Protein AF-0000000081137753 (afdb_homodimer)

InterPro domains:
  IPR029068 Glyoxalase/Bleomycin resistance protein/Dihydroxybiphenyl dioxygenase [G3DSA:3.10.180.10] (22-136)
  IPR029068 Glyoxalase/Bleomycin resistance protein/Dihydroxybiphenyl dioxygenase [SSF54593] (21-131)

Solvent-accessible surface area (backbone atoms only — not comparable to full-atom values): 16347 Å² total; per-residue (Å²): 136,85,80,78,79,76,76,74,77,74,75,75,72,72,72,58,61,50,38,75,18,31,38,37,37,33,38,27,85,50,51,69,64,47,50,50,44,42,37,72,69,72,40,35,40,84,73,48,78,52,93,58,30,47,28,31,28,34,21,30,25,35,42,29,41,30,45,61,82,53,68,87,78,51,74,61,43,53,54,43,34,44,32,38,40,39,98,38,67,66,55,40,51,51,50,43,68,75,37,56,91,47,35,80,59,71,72,39,81,36,76,91,78,38,30,39,33,37,42,34,47,50,99,88,58,30,41,32,35,39,29,18,68,74,55,91,74,79,82,76,70,40,67,56,72,130,138,85,83,78,80,81,78,76,76,74,75,76,73,73,71,59,60,48,39,75,18,32,39,38,37,32,38,27,85,50,51,68,62,48,50,49,43,41,37,71,69,71,41,35,41,83,72,49,77,51,93,59,31,47,28,32,28,35,19,32,25,36,42,30,42,30,43,60,82,54,69,88,78,50,72,61,43,53,54,42,35,46,32,38,40,37,99,38,66,65,56,41,50,52,50,43,68,75,37,55,92,47,35,80,59,71,73,40,80,36,77,91,75,39,29,39,33,37,40,34,46,49,100,86,58,30,41,32,33,38,28,17,66,74,55,88,73,77,81,76,70,42,66,56,72,129

Foldseek 3Di:
DDPPPPPVPPPCPVPLPQPCDDAEEWEDQCVPQQCCCCCVQVNWAFDDDDVQWTWTDDVNYIYIYGHDPDPVVDDTDADDEAEHEDADLVVQQVSCVSQVVFWPDDWDADPVQQKTWTWGAGPVGHIYMYIYHNDDDDDDPSDDDD/DDPPDPPPPPPCPVPLPQPCDDAEEWEDQCVPLQCCCCCVQVNWAFDDDDVQWTWTDDVNYIYIYGHDDDPVVDDTDADDEAEHEDADLVVQQVSCVSQVVFWPDDWDADPVQQKTWTWGAGPVGHIYMYIYHNDDDDDDDSDDDD

Radius of gyration: 21.17 Å; Cα contacts (8 Å, |Δi|>4): 582; chains: 2; bounding box: 48×63×77 Å

Secondary structure (DSSP, 8-state):
---------------------EEEEEEES-HHHHHIIIIIII--EEEEEETTEEEEEETTEEEEEEE-S-TTT------SEEEEEESSHHHHHHHHHHHGGGBSS--EEETTTTEEEEEEE-TT--EEEEEEESSPPPPPP-PPP-/---------------------EEEEEEES-HHHHHIIIIIII--EEEEEETTEEEEEETTEEEEEEE-S-TTT------SEEEEEESSHHHHHHHHHHHGGGBSS--EEETTTTEEEEEEE-TT--EEEEEEESSPPPPPP-PPP-

Sequence (292 aa):
MSSADLSSQSHNDNNVGQMLGGLVFIKTRDLASLEKFYIETIGMQLWLEQPNITILHHGNMILGFHQIQNVDEQEPDLQGMYTFVYPSLEQVDDMHAKLQHVADGKPRHNERYQIYQFFAKDPEGRDLEFQAFLHPLKEVSSAVPKMSSADLSSQSHNDNNVGQMLGGLVFIKTRDLASLEKFYIETIGMQLWLEQPNITILHHGNMILGFHQIQNVDEQEPDLQGMYTFVYPSLEQVDDMHAKLQHVADGKPRHNERYQIYQFFAKDPEGRDLEFQAFLHPLKEVSSAVPK

Structure (mmCIF, N/CA/C/O backbone):
data_AF-0000000081137753-model_v1
#
loop_
_entity.id
_entity.type
_entity.pdbx_description
1 polymer 'VOC domain-containing protein'
#
loop_
_atom_site.group_PDB
_atom_site.id
_atom_site.type_symbol
_atom_site.label_atom_id
_atom_site.label_alt_id
_atom_site.label_comp_id
_atom_si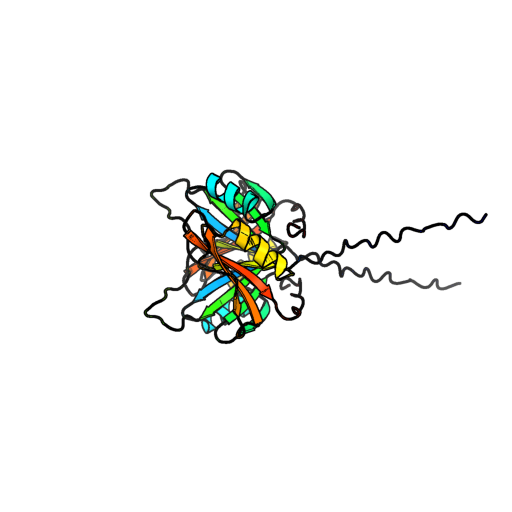te.label_asym_id
_atom_site.label_entity_id
_atom_site.label_seq_id
_atom_site.pdbx_PDB_ins_code
_atom_site.Cartn_x
_atom_site.Cartn_y
_atom_site.Cartn_z
_atom_site.occupancy
_atom_site.B_iso_or_equiv
_atom_site.auth_seq_id
_atom_site.auth_comp_id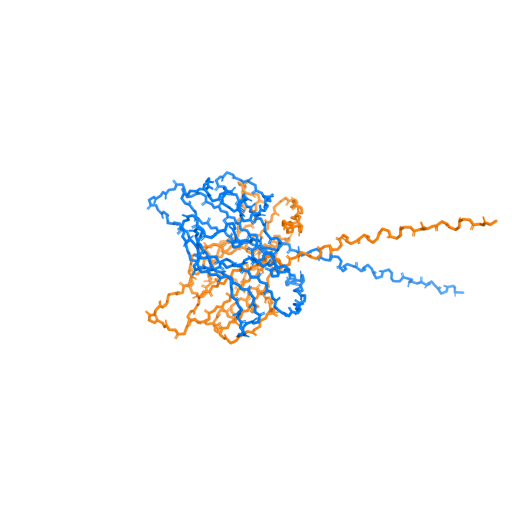
_atom_site.auth_asym_id
_atom_site.auth_atom_id
_atom_site.pdbx_PDB_model_num
ATOM 1 N N . MET A 1 1 ? 28.422 6.258 53.312 1 28.2 1 MET A N 1
ATOM 2 C CA . MET A 1 1 ? 27.844 6.887 52.125 1 28.2 1 MET A CA 1
ATOM 3 C C . MET A 1 1 ? 27.484 5.844 51.062 1 28.2 1 MET A C 1
ATOM 5 O O . MET A 1 1 ? 28.359 5.188 50.531 1 28.2 1 MET A O 1
ATOM 9 N N . SER A 1 2 ? 26.344 5.133 51.188 1 30.48 2 SER A N 1
ATOM 10 C CA . SER A 1 2 ? 25.75 3.99 50.5 1 30.48 2 SER A CA 1
ATOM 11 C C . SER A 1 2 ? 25.484 4.305 49.031 1 30.48 2 SER A C 1
ATOM 13 O O . SER A 1 2 ? 24.922 5.348 48.719 1 30.48 2 SER A O 1
ATOM 15 N N . SER A 1 3 ? 26.375 3.811 48.094 1 31.61 3 SER A N 1
ATOM 16 C CA . SER A 1 3 ? 26.359 3.861 46.625 1 31.61 3 SER A CA 1
ATOM 17 C C . SER A 1 3 ? 25.031 3.363 46.094 1 31.61 3 SER A C 1
ATOM 19 O O . SER A 1 3 ? 24.641 2.215 46.312 1 31.61 3 SER A O 1
ATOM 21 N N . ALA A 1 4 ? 24.031 4.246 46 1 30.64 4 ALA A N 1
ATOM 22 C CA . ALA A 1 4 ? 22.734 4.059 45.375 1 30.64 4 ALA A CA 1
ATOM 23 C C . ALA A 1 4 ? 22.891 3.434 43.969 1 30.64 4 ALA A C 1
ATOM 25 O O . ALA A 1 4 ? 23.609 3.971 43.125 1 30.64 4 ALA A O 1
ATOM 26 N N . ASP A 1 5 ? 22.938 2.088 43.875 1 28.2 5 ASP A N 1
ATOM 27 C CA . ASP A 1 5 ? 22.891 1.238 42.688 1 28.2 5 ASP A CA 1
ATOM 28 C C . ASP A 1 5 ? 21.734 1.622 41.75 1 28.2 5 ASP A C 1
ATOM 30 O O . ASP A 1 5 ? 20.578 1.44 42.125 1 28.2 5 ASP A O 1
ATOM 34 N N . LEU A 1 6 ? 21.781 2.818 41.094 1 27.53 6 LEU A N 1
ATOM 35 C CA . LEU A 1 6 ? 20.875 3.242 40.031 1 27.53 6 LEU A CA 1
ATOM 36 C C . LEU A 1 6 ? 20.719 2.148 38.969 1 27.53 6 LEU A C 1
ATOM 38 O O . LEU A 1 6 ? 21.625 1.922 38.188 1 27.53 6 LEU A O 1
ATOM 42 N N . SER A 1 7 ? 20.281 0.94 39.375 1 29.22 7 SER A N 1
ATOM 43 C CA . SER A 1 7 ? 19.844 -0.053 38.406 1 29.22 7 SER A CA 1
ATOM 44 C C . SER A 1 7 ? 18.969 0.583 37.312 1 29.22 7 SER A C 1
ATOM 46 O O . SER A 1 7 ? 17.922 1.146 37.594 1 29.22 7 SER A O 1
ATOM 48 N N . SER A 1 8 ? 19.594 1.247 36.312 1 28.98 8 SER A N 1
ATOM 49 C CA . SER A 1 8 ? 19.062 1.776 35.062 1 28.98 8 SER A CA 1
ATOM 50 C C . SER A 1 8 ? 18.188 0.756 34.375 1 28.98 8 SER A C 1
ATOM 52 O O . SER A 1 8 ? 18.641 -0.313 33.969 1 28.98 8 SER A O 1
ATOM 54 N N . GLN A 1 9 ? 16.969 0.438 34.844 1 26.78 9 GLN A N 1
ATOM 55 C CA . GLN A 1 9 ? 15.906 -0.265 34.125 1 26.78 9 GLN A CA 1
ATOM 56 C C . GLN A 1 9 ? 15.836 0.174 32.656 1 26.78 9 GLN A C 1
ATOM 58 O O . GLN A 1 9 ? 15.5 1.323 32.375 1 26.78 9 GLN A O 1
ATOM 63 N N . SER A 1 10 ? 16.844 -0.156 31.844 1 29.48 10 SER A N 1
ATOM 64 C CA . SER A 1 10 ? 16.75 -0.092 30.391 1 29.48 10 SER A CA 1
ATOM 65 C C . SER A 1 10 ? 15.422 -0.674 29.906 1 29.48 10 SER A C 1
ATOM 67 O O . SER A 1 10 ? 15.164 -1.866 30.078 1 29.48 10 SER A O 1
ATOM 69 N N . HIS A 1 11 ? 14.258 -0.013 30.172 1 29.19 11 HIS A N 1
ATOM 70 C CA . HIS A 1 11 ? 13.016 -0.271 29.469 1 29.19 11 HIS A CA 1
ATOM 71 C C . HIS A 1 11 ? 13.281 -0.669 28.016 1 29.19 11 HIS A C 1
ATOM 73 O O . HIS A 1 11 ? 13.719 0.156 27.203 1 29.19 11 HIS A O 1
ATOM 79 N N . ASN A 1 12 ? 13.734 -1.833 27.766 1 29.12 12 ASN A N 1
ATOM 80 C CA . ASN A 1 12 ? 13.711 -2.531 26.484 1 29.12 12 ASN A CA 1
ATOM 81 C C . ASN A 1 12 ? 12.422 -2.242 25.719 1 29.12 12 ASN A C 1
ATOM 83 O O . ASN A 1 12 ? 11.383 -2.852 25.984 1 29.12 12 ASN A O 1
ATOM 87 N N . ASP A 1 13 ? 11.992 -1.002 25.531 1 31.11 13 ASP A N 1
ATOM 88 C CA . ASP A 1 13 ? 11.062 -0.487 24.531 1 31.11 13 ASP A CA 1
ATOM 89 C C . ASP A 1 13 ? 11.211 -1.229 23.203 1 31.11 13 ASP A C 1
ATOM 91 O O . ASP A 1 13 ? 11.445 -0.611 22.172 1 31.11 13 ASP A O 1
ATOM 95 N N . ASN A 1 14 ? 11.906 -2.268 23.125 1 31.77 14 ASN A N 1
ATOM 96 C CA . ASN A 1 14 ? 12.109 -3.084 21.922 1 31.77 14 ASN A CA 1
ATOM 97 C C . ASN A 1 14 ? 10.789 -3.555 21.328 1 31.77 14 ASN A C 1
ATOM 99 O O . ASN A 1 14 ? 10.773 -4.27 20.328 1 31.77 14 ASN A O 1
ATOM 103 N N . ASN A 1 15 ? 9.75 -3.754 22.141 1 34.94 15 ASN A N 1
ATOM 104 C CA . ASN A 1 15 ? 8.492 -4.207 21.562 1 34.94 15 ASN A CA 1
ATOM 105 C C . ASN A 1 15 ? 7.941 -3.191 20.562 1 34.94 15 ASN A C 1
ATOM 107 O O . ASN A 1 15 ? 7.035 -2.424 20.891 1 34.94 15 ASN A O 1
ATOM 111 N N . VAL A 1 16 ? 8.672 -2.354 20.047 1 37.06 16 VAL A N 1
ATOM 112 C CA . VAL A 1 16 ? 8.062 -1.365 19.156 1 37.06 16 VAL A CA 1
ATOM 113 C C . VAL A 1 16 ? 7.168 -2.064 18.141 1 37.06 16 VAL A C 1
ATOM 115 O O . VAL A 1 16 ? 7.656 -2.678 17.188 1 37.06 16 VAL A O 1
ATOM 118 N N . GLY A 1 17 ? 6.09 -2.781 18.516 1 48.12 17 GLY A N 1
ATOM 119 C CA . GLY A 1 17 ? 5.016 -3.1 17.594 1 48.12 17 GLY A CA 1
ATOM 120 C C . GLY A 1 17 ? 4.98 -2.182 16.391 1 48.12 17 GLY A C 1
ATOM 121 O O . GLY A 1 17 ? 5.438 -1.038 16.453 1 48.12 17 GLY A O 1
ATOM 122 N N . GLN A 1 18 ? 5.16 -2.715 15.141 1 61.94 18 GLN A N 1
ATOM 123 C CA . GLN A 1 18 ? 5.223 -1.851 13.969 1 61.94 18 GLN A CA 1
ATOM 124 C C . GLN A 1 18 ? 4.207 -0.715 14.07 1 61.94 18 GLN A C 1
ATOM 126 O O . GLN A 1 18 ? 3.02 -0.955 14.297 1 61.94 18 GLN A O 1
ATOM 131 N N . MET A 1 19 ? 4.711 0.44 14.312 1 80.81 19 MET A N 1
ATOM 132 C CA . MET A 1 19 ? 3.91 1.66 14.352 1 80.81 19 MET A CA 1
ATOM 133 C C . MET A 1 19 ? 3.092 1.813 13.078 1 80.81 19 MET A C 1
ATOM 135 O O . MET A 1 19 ? 3.576 1.519 11.984 1 80.81 19 MET A O 1
ATOM 139 N N . LEU A 1 20 ? 1.871 2.012 13.328 1 91.06 20 LEU A N 1
ATOM 140 C CA . LEU A 1 20 ? 1.058 2.357 12.172 1 91.06 20 LEU A CA 1
ATOM 141 C C . LEU A 1 20 ? 1.617 3.586 11.461 1 91.06 20 LEU A C 1
ATOM 143 O O . LEU A 1 20 ? 1.519 4.703 11.977 1 91.06 20 LEU A O 1
ATOM 147 N N . GLY A 1 21 ? 2.207 3.201 10.281 1 95.12 21 GLY A N 1
ATOM 148 C CA . GLY A 1 21 ? 2.846 4.27 9.531 1 95.12 21 GLY A CA 1
ATOM 149 C C . GLY A 1 21 ? 2.051 4.691 8.312 1 95.12 21 GLY A C 1
ATOM 150 O O . GLY A 1 21 ? 2.262 5.781 7.773 1 95.12 21 GLY A O 1
ATOM 151 N N . GLY A 1 22 ? 1.188 3.703 7.914 1 96.62 22 GLY A N 1
ATOM 152 C CA . GLY A 1 22 ? 0.418 4.133 6.758 1 96.62 22 GLY A CA 1
ATOM 153 C C . GLY A 1 22 ? -0.408 3.02 6.145 1 96.62 22 GLY A C 1
ATOM 154 O O . GLY A 1 22 ? -0.413 1.894 6.645 1 96.62 22 GLY A O 1
ATOM 155 N N . LEU A 1 23 ? -1.193 3.385 5.133 1 97.62 23 LEU A N 1
ATOM 156 C CA . LEU A 1 23 ? -2.027 2.486 4.344 1 97.62 23 LEU A CA 1
ATOM 157 C C . LEU A 1 23 ? -2.309 3.076 2.965 1 97.62 23 LEU A C 1
ATOM 159 O O . LEU A 1 23 ? -1.981 4.234 2.703 1 97.62 23 LEU A O 1
ATOM 163 N N . VAL A 1 24 ? -2.82 2.295 2.047 1 98.81 24 VAL A N 1
ATOM 164 C CA . VAL A 1 24 ? -3.186 2.73 0.702 1 98.81 24 VAL A CA 1
ATOM 165 C C . VAL A 1 24 ? -4.699 2.631 0.52 1 98.81 24 VAL A C 1
ATOM 167 O O . VAL A 1 24 ? -5.289 1.575 0.76 1 98.81 24 VAL A O 1
ATOM 170 N N . PHE A 1 25 ? -5.344 3.74 0.145 1 98.56 25 PHE A N 1
ATOM 171 C CA . PHE A 1 25 ? -6.762 3.711 -0.194 1 98.56 25 PHE A CA 1
ATOM 172 C C . PHE A 1 25 ? -6.957 3.518 -1.693 1 98.56 25 PHE A C 1
ATOM 174 O O . PHE A 1 25 ? -6.242 4.117 -2.5 1 98.56 25 PHE A O 1
ATOM 181 N N . ILE A 1 26 ? -7.902 2.709 -1.995 1 98.69 26 ILE A N 1
ATOM 182 C CA . ILE A 1 26 ? -8.18 2.264 -3.355 1 98.69 26 ILE A CA 1
ATOM 183 C C . ILE A 1 26 ? -9.664 2.461 -3.668 1 98.69 26 ILE A C 1
ATOM 185 O O . ILE A 1 26 ? -10.523 1.892 -2.994 1 98.69 26 ILE A O 1
ATOM 189 N N . LYS A 1 27 ? -9.93 3.262 -4.699 1 98.38 27 LYS A N 1
ATOM 190 C CA . LYS A 1 27 ? -11.312 3.445 -5.125 1 98.38 27 LYS A CA 1
ATOM 191 C C . LYS A 1 27 ? -11.82 2.221 -5.883 1 98.38 27 LYS A C 1
ATOM 193 O O . LYS A 1 27 ? -11.086 1.626 -6.676 1 98.38 27 LYS A O 1
ATOM 198 N N . THR A 1 28 ? -13.031 1.91 -5.648 1 98.38 28 THR A N 1
ATOM 199 C CA . THR A 1 28 ? -13.648 0.767 -6.316 1 98.38 28 THR A CA 1
ATOM 200 C C . THR A 1 28 ? -15.102 1.064 -6.672 1 98.38 28 THR A C 1
ATOM 202 O O . THR A 1 28 ? -15.75 1.878 -6.012 1 98.38 28 THR A O 1
ATOM 205 N N . ARG A 1 29 ? -15.625 0.355 -7.684 1 97.12 29 ARG A N 1
ATOM 206 C CA . ARG A 1 29 ? -17.031 0.462 -8.07 1 97.12 29 ARG A CA 1
ATOM 207 C C . ARG A 1 29 ? -17.859 -0.657 -7.449 1 97.12 29 ARG A C 1
ATOM 209 O O . ARG A 1 29 ? -19.078 -0.617 -7.48 1 97.12 29 ARG A O 1
ATOM 216 N N . ASP A 1 30 ? -17.203 -1.606 -6.941 1 97.19 30 ASP A N 1
ATOM 217 C CA . ASP A 1 30 ? -17.891 -2.785 -6.434 1 97.19 30 ASP A CA 1
ATOM 218 C C . ASP A 1 30 ? -17.25 -3.289 -5.145 1 97.19 30 ASP A C 1
ATOM 220 O O . ASP A 1 30 ? -16.609 -4.348 -5.137 1 97.19 30 ASP A O 1
ATOM 224 N N . LEU A 1 31 ? -17.578 -2.59 -4.086 1 98.19 31 LEU A N 1
ATOM 225 C CA . LEU A 1 31 ? -16.969 -2.873 -2.795 1 98.19 31 LEU A CA 1
ATOM 226 C C . LEU A 1 31 ? -17.328 -4.273 -2.314 1 98.19 31 LEU A C 1
ATOM 228 O O . LEU A 1 31 ? -16.484 -4.992 -1.779 1 98.19 31 LEU A O 1
ATOM 232 N N . ALA A 1 32 ? -18.516 -4.664 -2.545 1 97.81 32 ALA A N 1
ATOM 233 C CA . ALA A 1 32 ? -18.984 -5.965 -2.07 1 97.81 32 ALA A CA 1
ATOM 234 C C . ALA A 1 32 ? -18.188 -7.102 -2.699 1 97.81 32 ALA A C 1
ATOM 236 O O . ALA A 1 32 ? -17.766 -8.031 -2.006 1 97.81 32 ALA A O 1
ATOM 237 N N . SER A 1 33 ? -17.953 -7.035 -3.969 1 98.19 33 SER A N 1
ATOM 238 C CA . SER A 1 33 ? -17.172 -8.062 -4.66 1 98.19 33 SER A CA 1
ATOM 239 C C . SER A 1 33 ? -15.734 -8.094 -4.164 1 98.19 33 SER A C 1
ATOM 241 O O . SER A 1 33 ? -15.133 -9.164 -4.035 1 98.19 33 SER A O 1
ATOM 243 N N . LEU A 1 34 ? -15.188 -6.945 -3.865 1 98.44 34 LEU A N 1
ATOM 244 C CA . LEU A 1 34 ? -13.805 -6.898 -3.402 1 98.44 34 LEU A CA 1
ATOM 245 C C . LEU A 1 34 ? -13.688 -7.414 -1.973 1 98.44 34 LEU A C 1
ATOM 247 O O . LEU A 1 34 ? -12.719 -8.094 -1.628 1 98.44 34 LEU A O 1
ATOM 251 N N . GLU A 1 35 ? -14.648 -7.09 -1.187 1 98.06 35 GLU A N 1
ATOM 252 C CA . GLU A 1 35 ? -14.648 -7.637 0.166 1 98.06 35 GLU A CA 1
ATOM 253 C C . GLU A 1 35 ? -14.648 -9.164 0.144 1 98.06 35 GLU A C 1
ATOM 255 O O . GLU A 1 35 ? -13.852 -9.797 0.835 1 98.06 35 GLU A O 1
ATOM 260 N N . LYS A 1 36 ? -15.508 -9.688 -0.65 1 98.25 36 LYS A N 1
ATOM 261 C CA . LYS A 1 36 ? -15.586 -11.141 -0.77 1 98.25 36 LYS A CA 1
ATOM 262 C C . LYS A 1 36 ? -14.258 -11.727 -1.247 1 98.25 36 LYS A C 1
ATOM 264 O O . LYS A 1 36 ? -13.75 -12.688 -0.669 1 98.25 36 LYS A O 1
ATOM 269 N N . PHE A 1 37 ? -13.688 -11.141 -2.217 1 98.75 37 PHE A N 1
ATOM 270 C CA . PHE A 1 37 ? -12.461 -11.641 -2.82 1 98.75 37 PHE A CA 1
ATOM 271 C C . PHE A 1 37 ? -11.297 -11.531 -1.845 1 98.75 37 PHE A C 1
ATOM 273 O O . PHE A 1 37 ? -10.594 -12.516 -1.593 1 98.75 37 PHE A O 1
ATOM 280 N N . TYR A 1 38 ? -11.07 -10.367 -1.276 1 98.81 38 TYR A N 1
ATOM 281 C CA . TYR A 1 38 ? -9.875 -10.117 -0.475 1 98.81 38 TYR A CA 1
ATOM 282 C C . TYR A 1 38 ? -10 -10.766 0.897 1 98.81 38 TYR A C 1
ATOM 284 O O . TYR A 1 38 ? -9 -11.211 1.471 1 98.81 38 TYR A O 1
ATOM 292 N N . ILE A 1 39 ? -11.203 -10.875 1.44 1 98.31 39 ILE A N 1
ATOM 293 C CA . ILE A 1 39 ? -11.367 -11.5 2.752 1 98.31 39 ILE A CA 1
ATOM 294 C C . ILE A 1 39 ? -11.469 -13.016 2.6 1 98.31 39 ILE A C 1
ATOM 296 O O . ILE A 1 39 ? -10.695 -13.758 3.209 1 98.31 39 ILE A O 1
ATOM 300 N N . GLU A 1 40 ? -12.281 -13.492 1.733 1 97.94 40 GLU A N 1
ATOM 301 C CA . GLU A 1 40 ? -12.586 -14.914 1.674 1 97.94 40 GLU A CA 1
ATOM 302 C C . GLU A 1 40 ? -11.547 -15.664 0.842 1 97.94 40 GLU A C 1
ATOM 304 O O . GLU A 1 40 ? -11.18 -16.797 1.167 1 97.94 40 GLU A O 1
ATOM 309 N N . THR A 1 41 ? -11.133 -15.078 -0.236 1 97.81 41 THR A N 1
ATOM 310 C CA . THR A 1 41 ? -10.227 -15.789 -1.127 1 97.81 41 THR A CA 1
ATOM 311 C C . THR A 1 41 ? -8.773 -15.531 -0.729 1 97.81 41 THR A C 1
ATOM 313 O O . THR A 1 41 ? -8.016 -16.484 -0.497 1 97.81 41 THR A O 1
ATOM 316 N N . ILE A 1 42 ? -8.422 -14.289 -0.587 1 98.06 42 ILE A N 1
ATOM 317 C CA . ILE A 1 42 ? -7.027 -13.969 -0.295 1 98.06 42 ILE A CA 1
ATOM 318 C C . ILE A 1 42 ? -6.75 -14.188 1.19 1 98.06 42 ILE A C 1
ATOM 320 O O . ILE A 1 42 ? -5.641 -14.57 1.57 1 98.06 42 ILE A O 1
ATOM 324 N N . GLY A 1 43 ? -7.719 -13.914 2.012 1 97.62 43 GLY A N 1
ATOM 325 C CA . GLY A 1 43 ? -7.562 -14.141 3.441 1 97.62 43 GLY A CA 1
ATOM 326 C C . GLY A 1 43 ? -7.137 -12.898 4.199 1 97.62 43 GLY A C 1
ATOM 327 O O . GLY A 1 43 ? -6.559 -12.992 5.281 1 97.62 43 GLY A O 1
ATOM 328 N N . MET A 1 44 ? -7.371 -11.727 3.631 1 97.38 44 MET A N 1
ATOM 329 C CA . MET A 1 44 ? -7.121 -10.523 4.414 1 97.38 44 MET A CA 1
ATOM 330 C C . MET A 1 44 ? -8.086 -10.422 5.586 1 97.38 44 MET A C 1
ATOM 332 O O . MET A 1 44 ? -9.18 -10.992 5.547 1 97.38 44 MET A O 1
ATOM 336 N N . GLN A 1 45 ? -7.621 -9.664 6.598 1 96.25 45 GLN A N 1
ATOM 337 C CA . GLN A 1 45 ? -8.438 -9.492 7.797 1 96.25 45 GLN A CA 1
ATOM 338 C C . GLN A 1 45 ? -9.016 -8.086 7.875 1 96.25 45 GLN A C 1
ATOM 340 O O . GLN A 1 45 ? -8.336 -7.109 7.543 1 96.25 45 GLN A O 1
ATOM 345 N N . LEU A 1 46 ? -10.242 -8.016 8.383 1 95.56 46 LEU A N 1
ATOM 346 C CA . LEU A 1 46 ? -10.891 -6.727 8.594 1 95.56 46 LEU A CA 1
ATOM 347 C C . LEU A 1 46 ? -10.266 -5.992 9.773 1 95.56 46 LEU A C 1
ATOM 349 O O . LEU A 1 46 ? -10.133 -6.555 10.859 1 95.56 46 LEU A O 1
ATOM 353 N N . TRP A 1 47 ? -9.867 -4.824 9.531 1 92.38 47 TRP A N 1
ATOM 354 C CA . TRP A 1 47 ? -9.336 -3.986 10.602 1 92.38 47 TRP A CA 1
ATOM 355 C C . TRP A 1 47 ? -10.367 -2.947 11.039 1 92.38 47 TRP A C 1
ATOM 357 O O . TRP A 1 47 ? -10.672 -2.826 12.227 1 92.38 47 TRP A O 1
ATOM 367 N N . LEU A 1 48 ? -10.859 -2.203 10.031 1 91.12 48 LEU A N 1
ATOM 368 C CA . LEU A 1 48 ? -11.82 -1.137 10.281 1 91.12 48 LEU A CA 1
ATOM 369 C C . LEU A 1 48 ? -12.852 -1.053 9.156 1 91.12 48 LEU A C 1
ATOM 371 O O . LEU A 1 48 ? -12.523 -1.302 7.996 1 91.12 48 LEU A O 1
ATOM 375 N N . GLU A 1 49 ? -14.07 -0.738 9.594 1 92.56 49 GLU A N 1
ATOM 376 C CA . GLU A 1 49 ? -15.133 -0.466 8.633 1 92.56 49 GLU A CA 1
ATOM 377 C C . GLU A 1 49 ? -15.766 0.902 8.875 1 92.56 49 GLU A C 1
ATOM 379 O O . GLU A 1 49 ? -16.062 1.258 10.023 1 92.56 49 GLU A O 1
ATOM 384 N N . GLN A 1 50 ? -15.812 1.688 7.848 1 89.81 50 GLN A N 1
ATOM 385 C CA . GLN A 1 50 ? -16.5 2.971 7.82 1 89.81 50 GLN A CA 1
ATOM 386 C C . GLN A 1 50 ? -17.516 3.027 6.672 1 89.81 50 GLN A C 1
ATOM 388 O O . GLN A 1 50 ? -17.531 2.145 5.812 1 89.81 50 GLN A O 1
ATOM 393 N N . PRO A 1 51 ? -18.422 4.008 6.738 1 91.44 51 PRO A N 1
ATOM 394 C CA . PRO A 1 51 ? -19.359 4.082 5.617 1 91.44 51 PRO A CA 1
ATOM 395 C C . PRO A 1 51 ? -18.656 4.086 4.262 1 91.44 51 PRO A C 1
ATOM 397 O O . PRO A 1 51 ? -17.828 4.961 3.988 1 91.44 51 PRO A O 1
ATOM 400 N N . ASN A 1 52 ? -18.859 3.152 3.43 1 94.81 52 ASN A N 1
ATOM 401 C CA . ASN A 1 52 ? -18.375 3.004 2.062 1 94.81 52 ASN A CA 1
ATOM 402 C C . ASN A 1 52 ? -16.875 2.709 2.025 1 94.81 52 ASN A C 1
ATOM 404 O O . ASN A 1 52 ? -16.234 2.867 0.988 1 94.81 52 ASN A O 1
ATOM 408 N N . ILE A 1 53 ? -16.344 2.391 3.17 1 96.81 53 ILE A N 1
ATOM 409 C CA . ILE A 1 53 ? -14.922 2.094 3.23 1 96.81 53 ILE A CA 1
ATOM 410 C C . ILE A 1 53 ? -14.695 0.814 4.031 1 96.81 53 ILE A C 1
ATOM 412 O O . ILE A 1 53 ? -15.227 0.664 5.137 1 96.81 53 ILE A O 1
ATOM 416 N N . THR A 1 54 ? -14 -0.141 3.498 1 97.94 54 THR A N 1
ATOM 417 C CA . THR A 1 54 ? -13.516 -1.335 4.184 1 97.94 54 THR A CA 1
ATOM 418 C C . THR A 1 54 ? -11.992 -1.349 4.23 1 97.94 54 THR A C 1
ATOM 420 O O . THR A 1 54 ? -11.336 -1.279 3.191 1 97.94 54 THR A O 1
ATOM 423 N N . ILE A 1 55 ? -11.445 -1.366 5.422 1 97.19 55 ILE A N 1
ATOM 424 C CA . ILE A 1 55 ? -10 -1.378 5.598 1 97.19 55 ILE A CA 1
ATOM 425 C C . ILE A 1 55 ? -9.547 -2.762 6.059 1 97.19 55 ILE A C 1
ATOM 427 O O . ILE A 1 55 ? -9.977 -3.246 7.109 1 97.19 55 ILE A O 1
ATOM 431 N N . LEU A 1 56 ? -8.664 -3.342 5.281 1 97.75 56 LEU A N 1
ATOM 432 C CA . LEU A 1 56 ? -8.188 -4.707 5.48 1 97.75 56 LEU A CA 1
ATOM 433 C C . LEU A 1 56 ? -6.676 -4.727 5.695 1 97.75 56 LEU A C 1
ATOM 435 O O . LEU A 1 56 ? -5.977 -3.793 5.301 1 97.75 56 LEU A O 1
ATOM 439 N N . HIS A 1 57 ? -6.227 -5.812 6.34 1 95.31 57 HIS A N 1
ATOM 440 C CA . HIS A 1 57 ? -4.777 -5.949 6.438 1 95.31 57 HIS A CA 1
ATOM 441 C C . HIS A 1 57 ? -4.344 -7.387 6.176 1 95.31 57 HIS A C 1
ATOM 443 O O . HIS A 1 57 ? -5.109 -8.328 6.402 1 95.31 57 HIS A O 1
ATOM 449 N N . HIS A 1 58 ? -3.236 -7.555 5.641 1 96.06 58 HIS A N 1
ATOM 450 C CA . HIS A 1 58 ? -2.43 -8.766 5.5 1 96.06 58 HIS A CA 1
ATOM 451 C C . HIS A 1 58 ? -1.031 -8.562 6.07 1 96.06 58 HIS A C 1
ATOM 453 O O . HIS A 1 58 ? -0.15 -8.031 5.395 1 96.06 58 HIS A O 1
ATOM 459 N N . GLY A 1 59 ? -0.802 -8.984 7.344 1 92.56 59 GLY A N 1
ATOM 460 C CA . GLY A 1 59 ? 0.419 -8.586 8.023 1 92.56 59 GLY A CA 1
ATOM 461 C C . GLY A 1 59 ? 0.585 -7.082 8.133 1 92.56 59 GLY A C 1
ATOM 462 O O . GLY A 1 59 ? -0.317 -6.383 8.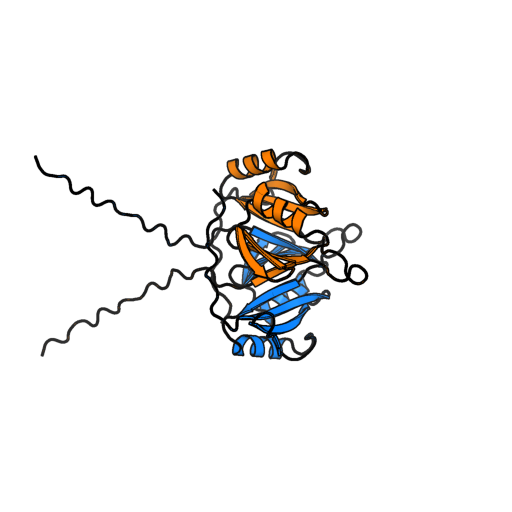594 1 92.56 59 GLY A O 1
ATOM 463 N N . ASN A 1 60 ? 1.677 -6.652 7.648 1 92.19 60 ASN A N 1
ATOM 464 C CA . ASN A 1 60 ? 2.014 -5.234 7.719 1 92.19 60 ASN A CA 1
ATOM 465 C C . ASN A 1 60 ? 1.198 -4.414 6.727 1 92.19 60 ASN A C 1
ATOM 467 O O . ASN A 1 60 ? 1.074 -3.195 6.875 1 92.19 60 ASN A O 1
ATOM 471 N N . MET A 1 61 ? 0.725 -5.004 5.688 1 96.06 61 MET A N 1
ATOM 472 C CA . MET A 1 61 ? 0.102 -4.254 4.602 1 96.06 61 MET A CA 1
ATOM 473 C C . MET A 1 61 ? -1.358 -3.947 4.918 1 96.06 61 MET A C 1
ATOM 475 O O . MET A 1 61 ? -2.139 -4.855 5.207 1 96.06 61 MET A O 1
ATOM 479 N N . ILE A 1 62 ? -1.695 -2.686 4.82 1 96.81 62 ILE A N 1
ATOM 480 C CA . ILE A 1 62 ? -3.059 -2.229 5.07 1 96.81 62 ILE A CA 1
ATOM 481 C C . ILE A 1 62 ? -3.613 -1.55 3.822 1 96.81 62 ILE A C 1
ATOM 483 O O . ILE A 1 62 ? -2.986 -0.641 3.271 1 96.81 62 ILE A O 1
ATOM 487 N N . LEU A 1 63 ? -4.77 -2.033 3.369 1 98.56 63 LEU A N 1
ATOM 488 C CA . LEU A 1 63 ? -5.48 -1.51 2.207 1 98.56 63 LEU A CA 1
ATOM 489 C C . LEU A 1 63 ? -6.895 -1.081 2.58 1 98.56 63 LEU A C 1
ATOM 491 O O . LEU A 1 63 ? -7.621 -1.828 3.24 1 98.56 63 LEU A O 1
ATOM 495 N N . GLY A 1 64 ? -7.223 0.12 2.217 1 98.5 64 GLY A N 1
ATOM 496 C CA . GLY A 1 64 ? -8.586 0.604 2.348 1 98.5 64 GLY A CA 1
ATOM 497 C C . GLY A 1 64 ? -9.312 0.709 1.019 1 98.5 64 GLY A C 1
ATOM 498 O O . GLY A 1 64 ? -8.891 1.453 0.132 1 98.5 64 GLY A O 1
ATOM 499 N N . PHE A 1 65 ? -10.383 -0.006 0.91 1 98.62 65 PHE A N 1
ATOM 500 C CA . PHE A 1 65 ? -11.203 0.053 -0.296 1 98.62 65 PHE A CA 1
ATOM 501 C C . PHE A 1 65 ? -12.375 1.007 -0.109 1 98.62 65 PHE A C 1
ATOM 503 O O . PHE A 1 65 ? -13.148 0.868 0.84 1 98.62 65 PHE A O 1
ATOM 510 N N . HIS A 1 66 ? -12.453 1.941 -1.013 1 97.44 66 HIS A N 1
ATOM 511 C CA . HIS A 1 66 ? -13.469 2.986 -0.955 1 97.44 66 HIS A CA 1
ATOM 512 C C . HIS A 1 66 ? -14.461 2.85 -2.102 1 97.44 66 HIS A C 1
ATOM 514 O O . HIS A 1 66 ? -14.086 2.949 -3.271 1 97.44 66 HIS A O 1
ATOM 520 N N . GLN A 1 67 ? -15.742 2.711 -1.732 1 97.62 67 GLN A N 1
ATOM 521 C CA . GLN A 1 67 ? -16.797 2.672 -2.736 1 97.62 67 GLN A CA 1
ATOM 522 C C . GLN A 1 67 ? -17 4.039 -3.383 1 97.62 67 GLN A C 1
ATOM 524 O O . GLN A 1 67 ? -17.25 5.027 -2.693 1 97.62 67 GLN A O 1
ATOM 529 N N . ILE A 1 68 ? -16.844 4.004 -4.691 1 95.88 68 ILE A N 1
ATOM 530 C CA . ILE A 1 68 ? -17.109 5.23 -5.438 1 95.88 68 ILE A CA 1
ATOM 531 C C . ILE A 1 68 ? -18.594 5.602 -5.316 1 95.88 68 ILE A C 1
ATOM 533 O O . ILE A 1 68 ? -19.469 4.77 -5.543 1 95.88 68 ILE A O 1
ATOM 537 N N . GLN A 1 69 ? -18.922 6.785 -4.945 1 89.81 69 GLN A N 1
ATOM 538 C CA . GLN A 1 69 ? -20.312 7.227 -4.793 1 89.81 69 GLN A CA 1
ATOM 539 C C . GLN A 1 69 ? -20.797 7.965 -6.039 1 89.81 69 GLN A C 1
ATOM 541 O O . GLN A 1 69 ? -21.953 7.84 -6.43 1 89.81 69 GLN A O 1
ATOM 546 N N . ASN A 1 70 ? -19.953 8.766 -6.617 1 85 70 ASN A N 1
ATOM 547 C CA . ASN A 1 70 ? -20.297 9.453 -7.855 1 85 70 ASN A CA 1
ATOM 548 C C . ASN A 1 70 ? -19.562 8.867 -9.055 1 85 70 ASN A C 1
ATOM 550 O O . ASN A 1 70 ? -18.484 9.336 -9.414 1 85 70 ASN A O 1
ATOM 554 N N . VAL A 1 71 ? -20.188 8.016 -9.766 1 75 71 VAL A N 1
ATOM 555 C CA . VAL A 1 71 ? -19.547 7.211 -10.805 1 75 71 VAL A CA 1
ATOM 556 C C . VAL A 1 71 ? -19.234 8.086 -12.008 1 75 71 VAL A C 1
ATOM 558 O O . VAL A 1 71 ? -18.344 7.766 -12.797 1 75 71 VAL A O 1
ATOM 561 N N . ASP A 1 72 ? -19.859 9.102 -11.984 1 75.44 72 ASP A N 1
ATOM 562 C CA . ASP A 1 72 ? -19.625 9.984 -13.133 1 75.44 72 ASP A CA 1
ATOM 563 C C . ASP A 1 72 ? -18.344 10.797 -12.945 1 75.44 72 ASP A C 1
ATOM 565 O O . ASP A 1 72 ? -17.766 11.281 -13.922 1 75.44 72 ASP A O 1
ATOM 569 N N . GLU A 1 73 ? -17.922 10.75 -11.781 1 74.5 73 GLU A N 1
ATOM 570 C CA . GLU A 1 73 ? -16.828 11.695 -11.516 1 74.5 73 GLU A CA 1
ATOM 571 C C . GLU A 1 73 ? -15.555 10.961 -11.109 1 74.5 73 GLU A C 1
ATOM 573 O O . GLU A 1 73 ? -14.469 11.539 -11.148 1 74.5 73 GLU A O 1
ATOM 578 N N . GLN A 1 74 ? -15.797 9.703 -10.867 1 87.56 74 GLN A N 1
ATOM 579 C CA . GLN A 1 74 ? -14.617 9 -10.367 1 87.56 74 GLN A CA 1
ATOM 580 C C . GLN A 1 74 ? -14.469 7.641 -11.039 1 87.56 74 GLN A C 1
ATOM 582 O O . GLN A 1 74 ? -15.461 6.98 -11.344 1 87.56 74 GLN A O 1
ATOM 587 N N . GLU A 1 75 ? -13.234 7.316 -11.328 1 94.62 75 GLU A N 1
ATOM 588 C CA . GLU A 1 75 ? -12.875 5.992 -11.828 1 94.62 75 GLU A CA 1
ATOM 589 C C . GLU A 1 75 ? -12.195 5.16 -10.742 1 94.62 75 GLU A C 1
ATOM 591 O O . GLU A 1 75 ? -11.578 5.707 -9.828 1 94.62 75 GLU A O 1
ATOM 596 N N . PRO A 1 76 ? -12.398 3.803 -10.883 1 97.88 76 PRO A N 1
ATOM 597 C CA . PRO A 1 76 ? -11.68 2.971 -9.914 1 97.88 76 PRO A CA 1
ATOM 598 C C . PRO A 1 76 ? -10.164 3.053 -10.062 1 97.88 76 PRO A C 1
ATOM 600 O O . PRO A 1 76 ? -9.664 3.359 -11.148 1 97.88 76 PRO A O 1
ATOM 603 N N . ASP A 1 77 ? -9.492 2.9 -8.969 1 98.31 77 ASP A N 1
ATOM 604 C CA . ASP A 1 77 ? -8.039 2.789 -9 1 98.31 77 ASP A CA 1
ATOM 605 C C . ASP A 1 77 ? -7.602 1.382 -9.398 1 98.31 77 ASP A C 1
ATOM 607 O O . ASP A 1 77 ? -7.875 0.415 -8.688 1 98.31 77 ASP A O 1
ATOM 611 N N . LEU A 1 78 ? -6.867 1.317 -10.547 1 98.44 78 LEU A N 1
ATOM 612 C CA . LEU A 1 78 ? -6.547 -0.006 -11.07 1 98.44 78 LEU A CA 1
ATOM 613 C C . LEU A 1 78 ? -5.043 -0.164 -11.266 1 98.44 78 LEU A C 1
ATOM 615 O O . LEU A 1 78 ? -4.582 -1.205 -11.742 1 98.44 78 LEU A O 1
ATOM 619 N N . GLN A 1 79 ? -4.328 0.84 -10.859 1 98.19 79 GLN A N 1
ATOM 620 C CA . GLN A 1 79 ? -2.891 0.844 -11.109 1 98.19 79 GLN A CA 1
ATOM 621 C C . GLN A 1 79 ? -2.119 0.391 -9.867 1 98.19 79 GLN A C 1
ATOM 623 O O . GLN A 1 79 ? -2.662 0.383 -8.766 1 98.19 79 GLN A O 1
ATOM 628 N N . GLY A 1 80 ? -0.82 -0.011 -10.133 1 98 80 GLY A N 1
ATOM 629 C CA . GLY A 1 80 ? 0.023 -0.562 -9.078 1 98 80 GLY A CA 1
ATOM 630 C C . GLY A 1 80 ? 0.001 -2.078 -9.031 1 98 80 GLY A C 1
ATOM 631 O O . GLY A 1 80 ? -0.801 -2.715 -9.719 1 98 80 GLY A O 1
ATOM 632 N N . MET A 1 81 ? 0.942 -2.627 -8.258 1 98.56 81 MET A N 1
ATOM 633 C CA . MET A 1 81 ? 1.003 -4.062 -8 1 98.56 81 MET A CA 1
ATOM 634 C C . MET A 1 81 ? 0.939 -4.348 -6.504 1 98.56 81 MET A C 1
ATOM 636 O O . MET A 1 81 ? 1.805 -3.906 -5.746 1 98.56 81 MET A O 1
ATOM 640 N N . TYR A 1 82 ? -0.073 -5.055 -6.125 1 98.88 82 TYR A N 1
ATOM 641 C CA . TYR A 1 82 ? -0.241 -5.438 -4.727 1 98.88 82 TYR A CA 1
ATOM 642 C C . TYR A 1 82 ? 0.349 -6.82 -4.469 1 98.88 82 TYR A C 1
ATOM 644 O O . TYR A 1 82 ? -0.162 -7.824 -4.965 1 98.88 82 TYR A O 1
ATOM 652 N N . THR A 1 83 ? 1.398 -6.824 -3.705 1 98.75 83 THR A N 1
ATOM 653 C CA . THR A 1 83 ? 2.18 -8.039 -3.502 1 98.75 83 THR A CA 1
ATOM 654 C C . THR A 1 83 ? 1.944 -8.609 -2.105 1 98.75 83 THR A C 1
ATOM 656 O O . THR A 1 83 ? 2.203 -7.934 -1.105 1 98.75 83 THR A O 1
ATOM 659 N N . PHE A 1 84 ? 1.435 -9.812 -2.102 1 98.56 84 PHE A N 1
ATOM 660 C CA . PHE A 1 84 ? 1.257 -10.562 -0.865 1 98.56 84 PHE A CA 1
ATOM 661 C C . PHE A 1 84 ? 2.434 -11.5 -0.627 1 98.56 84 PHE A C 1
ATOM 663 O O . PHE A 1 84 ? 2.805 -12.281 -1.512 1 98.56 84 PHE A O 1
ATOM 670 N N . VAL A 1 85 ? 2.977 -11.422 0.572 1 96.94 85 VAL A N 1
ATOM 671 C CA . VAL A 1 85 ? 4.184 -12.18 0.888 1 96.94 85 VAL A CA 1
ATOM 672 C C . VAL A 1 85 ? 3.855 -13.281 1.899 1 96.94 85 VAL A C 1
ATOM 674 O O . VAL A 1 85 ? 3.141 -13.039 2.875 1 96.94 85 VAL A O 1
ATOM 677 N N . TYR A 1 86 ? 4.406 -14.445 1.585 1 96.5 86 TYR A N 1
ATOM 678 C CA . TYR A 1 86 ? 4.18 -15.594 2.447 1 96.5 86 TYR A CA 1
ATOM 679 C C . TYR A 1 86 ? 5.5 -16.156 2.965 1 96.5 86 TYR A C 1
ATOM 681 O O . TYR A 1 86 ? 6.539 -16.016 2.312 1 96.5 86 TYR A O 1
ATOM 689 N N . PRO A 1 87 ? 5.465 -16.812 4.121 1 93.25 87 PRO A N 1
ATOM 690 C CA . PRO A 1 87 ? 6.707 -17.312 4.723 1 93.25 87 PRO A CA 1
ATOM 691 C C . PRO A 1 87 ? 7.195 -18.609 4.07 1 93.25 87 PRO A C 1
ATOM 693 O O . PRO A 1 87 ? 8.312 -19.047 4.344 1 93.25 87 PRO A O 1
ATOM 696 N N . SER A 1 88 ? 6.344 -19.234 3.162 1 95.5 88 SER A N 1
ATOM 697 C CA . SER A 1 88 ? 6.77 -20.516 2.59 1 95.5 88 SER A CA 1
ATOM 698 C C . SER A 1 88 ? 6.293 -20.656 1.15 1 95.5 88 SER A C 1
ATOM 700 O O . SER A 1 88 ? 5.293 -20.062 0.757 1 95.5 88 SER A O 1
ATOM 702 N N . LEU A 1 89 ? 6.973 -21.562 0.412 1 97.81 89 LEU A N 1
ATOM 703 C CA . LEU A 1 89 ? 6.594 -21.875 -0.962 1 97.81 89 LEU A CA 1
ATOM 704 C C . LEU A 1 89 ? 5.242 -22.578 -1.007 1 97.81 89 LEU A C 1
ATOM 706 O O . LEU A 1 89 ? 4.445 -22.344 -1.92 1 97.81 89 LEU A O 1
ATOM 710 N N . GLU A 1 90 ? 5.02 -23.391 0.006 1 98.19 90 GLU A N 1
ATOM 711 C CA . GLU A 1 90 ? 3.77 -24.141 0.084 1 98.19 90 GLU A CA 1
ATOM 712 C C . GLU A 1 90 ? 2.566 -23.203 0.15 1 98.19 90 GLU A C 1
ATOM 714 O O . GLU A 1 90 ? 1.54 -23.453 -0.481 1 98.19 90 GLU A O 1
ATOM 719 N N . GLN A 1 91 ? 2.707 -22.125 0.807 1 98.12 91 GLN A N 1
ATOM 720 C CA . GLN A 1 91 ? 1.597 -21.188 0.936 1 98.12 91 GLN A CA 1
ATOM 721 C C . GLN A 1 91 ? 1.349 -20.438 -0.375 1 98.12 91 GLN A C 1
ATOM 723 O O . GLN A 1 91 ? 0.21 -20.094 -0.689 1 98.12 91 GLN A O 1
ATOM 728 N N . VAL A 1 92 ? 2.414 -20.219 -1.112 1 98.69 92 VAL A N 1
ATOM 729 C CA . VAL A 1 92 ? 2.252 -19.656 -2.449 1 98.69 92 VAL A CA 1
ATOM 730 C C . VAL A 1 92 ? 1.496 -20.641 -3.336 1 98.69 92 VAL A C 1
ATOM 732 O O . VAL A 1 92 ? 0.571 -20.25 -4.055 1 98.69 92 VAL A O 1
ATOM 735 N N . ASP A 1 93 ? 1.835 -21.906 -3.219 1 98.81 93 ASP A N 1
ATOM 736 C CA . ASP A 1 93 ? 1.141 -22.938 -3.979 1 98.81 93 ASP A CA 1
ATOM 737 C C . ASP A 1 93 ? -0.329 -23.031 -3.572 1 98.81 93 ASP A C 1
ATOM 739 O O . ASP A 1 93 ? -1.204 -23.203 -4.422 1 98.81 93 ASP A O 1
ATOM 743 N N . ASP A 1 94 ? -0.57 -22.938 -2.299 1 98.62 94 ASP A N 1
ATOM 744 C CA . ASP A 1 94 ? -1.944 -22.953 -1.807 1 98.62 94 ASP A CA 1
ATOM 745 C C . ASP A 1 94 ? -2.764 -21.812 -2.406 1 98.62 94 ASP A C 1
ATOM 747 O O . ASP A 1 94 ? -3.912 -22.016 -2.811 1 98.62 94 ASP A O 1
ATOM 751 N N . MET A 1 95 ? -2.131 -20.656 -2.416 1 98.69 95 MET A N 1
ATOM 752 C CA . MET A 1 95 ? -2.834 -19.5 -2.982 1 98.69 95 MET A CA 1
ATOM 753 C C . MET A 1 95 ? -3.072 -19.703 -4.477 1 98.69 95 MET A C 1
ATOM 755 O O . MET A 1 95 ? -4.129 -19.328 -4.996 1 98.69 95 MET A O 1
ATOM 759 N N . HIS A 1 96 ? -2.117 -20.266 -5.125 1 98.81 96 HIS A N 1
ATOM 760 C CA . HIS A 1 96 ? -2.301 -20.531 -6.547 1 98.81 96 HIS A CA 1
ATOM 761 C C . HIS A 1 96 ? -3.461 -21.5 -6.777 1 98.81 96 HIS A C 1
ATOM 763 O O . HIS A 1 96 ? -4.242 -21.328 -7.715 1 98.81 96 HIS A O 1
ATOM 769 N N . ALA A 1 97 ? -3.562 -22.469 -5.953 1 98.56 97 ALA A N 1
ATOM 770 C CA . ALA A 1 97 ? -4.656 -23.422 -6.082 1 98.56 97 ALA A CA 1
ATOM 771 C C . ALA A 1 97 ? -6.012 -22.734 -5.945 1 98.56 97 ALA A C 1
ATOM 773 O O . ALA A 1 97 ? -6.961 -23.078 -6.656 1 98.56 97 ALA A O 1
ATOM 774 N N . LYS A 1 98 ? -6.047 -21.75 -5.125 1 98.12 98 LYS A N 1
ATOM 775 C CA . LYS A 1 98 ? -7.285 -21.016 -4.898 1 98.12 98 LYS A CA 1
ATOM 776 C C . LYS A 1 98 ? -7.574 -20.047 -6.051 1 98.12 98 LYS A C 1
ATOM 778 O O . LYS A 1 98 ? -8.734 -19.75 -6.34 1 98.12 98 LYS A O 1
ATOM 783 N N . LEU A 1 99 ? -6.52 -19.594 -6.699 1 98.62 99 LEU A N 1
ATOM 784 C CA . LEU A 1 99 ? -6.664 -18.469 -7.625 1 98.62 99 LEU A CA 1
ATOM 785 C C . LEU A 1 99 ? -6.41 -18.922 -9.062 1 98.62 99 LEU A C 1
ATOM 787 O O . LEU A 1 99 ? -6.27 -18.078 -9.961 1 98.62 99 LEU A O 1
ATOM 791 N N . GLN A 1 100 ? -6.344 -20.172 -9.273 1 97.44 100 GLN A N 1
ATOM 792 C CA . GLN A 1 100 ? -5.945 -20.703 -10.57 1 97.44 100 GLN A CA 1
ATOM 793 C C . GLN A 1 100 ? -6.812 -20.125 -11.688 1 97.44 100 GLN A C 1
ATOM 795 O O . GLN A 1 100 ? -6.336 -19.906 -12.805 1 97.44 100 GLN A O 1
ATOM 800 N N . HIS A 1 101 ? -8.016 -19.797 -11.469 1 97.12 101 HIS A N 1
ATOM 801 C CA . HIS A 1 101 ? -8.953 -19.344 -12.484 1 97.12 101 HIS A CA 1
ATOM 802 C C . HIS A 1 101 ? -8.656 -17.891 -12.891 1 97.12 101 HIS A C 1
ATOM 804 O O . HIS A 1 101 ? -9.133 -17.422 -13.922 1 97.12 101 HIS A O 1
ATOM 810 N N . VAL A 1 102 ? -7.859 -17.109 -12.109 1 98.06 102 VAL A N 1
ATOM 811 C CA . VAL A 1 102 ? -7.523 -15.727 -12.43 1 98.06 102 VAL A CA 1
ATOM 812 C C . VAL A 1 102 ? -6.008 -15.555 -12.445 1 98.06 102 VAL A C 1
ATOM 814 O O . VAL A 1 102 ? -5.508 -14.438 -12.562 1 98.06 102 VAL A O 1
ATOM 817 N N . ALA A 1 103 ? -5.207 -16.672 -12.32 1 98.62 103 ALA A N 1
ATOM 818 C CA . ALA A 1 103 ? -3.746 -16.625 -12.336 1 98.62 103 ALA A CA 1
ATOM 819 C C . ALA A 1 103 ? -3.219 -16.516 -13.766 1 98.62 103 ALA A C 1
ATOM 821 O O . ALA A 1 103 ? -3.826 -17.031 -14.695 1 98.62 103 ALA A O 1
ATOM 822 N N . ASP A 1 104 ? -2.109 -15.781 -13.883 1 97.5 104 ASP A N 1
ATOM 823 C CA . ASP A 1 104 ? -1.468 -15.633 -15.188 1 97.5 104 ASP A CA 1
ATOM 824 C C . ASP A 1 104 ? -0.53 -16.797 -15.477 1 97.5 104 ASP A C 1
ATOM 826 O O . ASP A 1 104 ? 0.243 -16.766 -16.438 1 97.5 104 ASP A O 1
ATOM 830 N N . GLY A 1 105 ? -0.548 -17.906 -14.844 1 97.75 105 GLY A N 1
ATOM 831 C CA . GLY A 1 105 ? 0.337 -19.047 -14.969 1 97.75 105 GLY A CA 1
ATOM 832 C C . GLY A 1 105 ? 0.641 -19.719 -13.641 1 97.75 105 GLY A C 1
ATOM 833 O O . GLY A 1 105 ? 0.053 -19.375 -12.617 1 97.75 105 GLY A O 1
ATOM 834 N N . LYS A 1 106 ? 1.54 -20.641 -13.742 1 98.38 106 LYS A N 1
ATOM 835 C CA . LYS A 1 106 ? 1.96 -21.375 -12.555 1 98.38 106 LYS A CA 1
ATOM 836 C C . LYS A 1 106 ? 2.984 -20.578 -11.75 1 98.38 106 LYS A C 1
ATOM 838 O O . LYS A 1 106 ? 3.656 -19.688 -12.289 1 98.38 106 LYS A O 1
ATOM 843 N N . PRO A 1 107 ? 3.035 -20.938 -10.398 1 98.81 107 PRO A N 1
ATOM 844 C CA . PRO A 1 107 ? 4.148 -20.344 -9.648 1 98.81 107 PRO A CA 1
ATOM 845 C C . PRO A 1 107 ? 5.512 -20.703 -10.242 1 98.81 107 PRO A C 1
ATOM 847 O O . PRO A 1 107 ? 5.688 -21.797 -10.789 1 98.81 107 PRO A O 1
ATOM 850 N N . ARG A 1 108 ? 6.379 -19.734 -10.102 1 98.62 108 ARG A N 1
ATOM 851 C CA . ARG A 1 108 ? 7.703 -19.953 -10.68 1 98.62 108 ARG A CA 1
ATOM 852 C C . ARG A 1 108 ? 8.789 -19.328 -9.805 1 98.62 108 ARG A C 1
ATOM 854 O O . ARG A 1 108 ? 8.531 -18.375 -9.062 1 98.62 108 ARG A O 1
ATOM 861 N N . HIS A 1 109 ? 9.953 -19.906 -9.984 1 98 109 HIS A N 1
ATOM 862 C CA . HIS A 1 109 ? 11.141 -19.312 -9.375 1 98 109 HIS A CA 1
ATOM 863 C C . HIS A 1 109 ? 11.641 -18.125 -10.188 1 98 109 HIS A C 1
ATOM 865 O O . HIS A 1 109 ? 11.664 -18.172 -11.414 1 98 109 HIS A O 1
ATOM 871 N N . ASN A 1 110 ? 11.867 -17.047 -9.469 1 96.56 110 ASN A N 1
ATOM 872 C CA . ASN A 1 110 ? 12.539 -15.883 -10.039 1 96.56 110 ASN A CA 1
ATOM 873 C C . ASN A 1 110 ? 13.938 -15.711 -9.461 1 96.56 110 ASN A C 1
ATOM 875 O O . ASN A 1 110 ? 14.102 -15.258 -8.328 1 96.56 110 ASN A O 1
ATOM 879 N N . GLU A 1 111 ? 14.906 -16.047 -10.211 1 93.19 111 GLU A N 1
ATOM 880 C CA . GLU A 1 111 ? 16.281 -16.047 -9.734 1 93.19 111 GLU A CA 1
ATOM 881 C C . GLU A 1 111 ? 16.812 -14.625 -9.547 1 93.19 111 GLU A C 1
ATOM 883 O O . GLU A 1 111 ? 17.609 -14.367 -8.641 1 93.19 111 GLU A O 1
ATOM 888 N N . ARG A 1 112 ? 16.359 -13.758 -10.344 1 90.19 112 ARG A N 1
ATOM 889 C CA . ARG A 1 112 ? 16.828 -12.375 -10.289 1 90.19 112 ARG A CA 1
ATOM 890 C C . ARG A 1 112 ? 16.516 -11.75 -8.93 1 90.19 112 ARG A C 1
ATOM 892 O O . ARG A 1 112 ? 17.344 -11.055 -8.352 1 90.19 112 ARG A O 1
ATOM 899 N N . TYR A 1 113 ? 15.328 -12.094 -8.43 1 90.81 113 TYR A N 1
ATOM 900 C CA . TYR A 1 113 ? 14.875 -11.461 -7.191 1 90.81 113 TYR A CA 1
ATOM 901 C C . TYR A 1 113 ? 14.891 -12.453 -6.035 1 90.81 113 TYR A C 1
ATOM 903 O O . TYR A 1 113 ? 14.562 -12.102 -4.902 1 90.81 113 TYR A O 1
ATOM 911 N N . GLN A 1 114 ? 15.25 -13.656 -6.348 1 93.25 114 GLN A N 1
ATOM 912 C CA . GLN A 1 114 ? 15.312 -14.734 -5.363 1 93.25 114 GLN A CA 1
ATOM 913 C C . GLN A 1 114 ? 13.969 -14.906 -4.66 1 93.25 114 GLN A C 1
ATOM 915 O O . GLN A 1 114 ? 13.906 -14.922 -3.432 1 93.25 114 GLN A O 1
ATOM 920 N N . ILE A 1 115 ? 12.977 -15.055 -5.492 1 96.5 115 ILE A N 1
ATOM 921 C CA . ILE A 1 115 ? 11.625 -15.273 -4.984 1 96.5 115 ILE A CA 1
ATOM 922 C C . ILE A 1 115 ? 10.953 -16.391 -5.766 1 96.5 115 ILE A C 1
ATOM 924 O O . ILE A 1 115 ? 11.422 -16.781 -6.84 1 96.5 115 ILE A O 1
ATOM 928 N N . TYR A 1 116 ? 9.953 -17 -5.152 1 98.56 116 TYR A N 1
ATOM 929 C CA . TYR A 1 116 ? 8.938 -17.875 -5.746 1 98.56 116 TYR A CA 1
ATOM 930 C C . TYR A 1 116 ? 7.598 -17.156 -5.84 1 98.56 116 TYR A C 1
ATOM 932 O O . TYR A 1 116 ? 7.102 -16.625 -4.848 1 98.56 116 TYR A O 1
ATOM 940 N N . GLN A 1 117 ? 7.047 -17.078 -7.102 1 98.81 117 GLN A N 1
ATOM 941 C CA . GLN A 1 117 ? 5.93 -16.156 -7.219 1 98.81 117 GLN A CA 1
ATOM 942 C C . GLN A 1 117 ? 4.969 -16.578 -8.328 1 98.81 117 GLN A C 1
ATOM 944 O O . GLN A 1 117 ? 5.324 -17.391 -9.188 1 98.81 117 GLN A O 1
ATOM 949 N N . PHE A 1 118 ? 3.746 -16.078 -8.289 1 98.75 118 PHE A N 1
ATOM 950 C CA . PHE A 1 118 ? 2.824 -16.016 -9.422 1 98.75 118 PHE A CA 1
ATOM 951 C C . PHE A 1 118 ? 2.02 -14.719 -9.398 1 98.75 118 PHE A C 1
ATOM 953 O O . PHE A 1 118 ? 2.059 -13.977 -8.414 1 98.75 118 PHE A O 1
ATOM 960 N N . PHE A 1 119 ? 1.378 -14.406 -10.477 1 98.81 119 PHE A N 1
ATOM 961 C CA . PHE A 1 119 ? 0.569 -13.203 -10.633 1 98.81 119 PHE A CA 1
ATOM 962 C C . PHE A 1 119 ? -0.891 -13.562 -10.883 1 98.81 119 PHE A C 1
ATOM 964 O O . PHE A 1 119 ? -1.192 -14.641 -11.391 1 98.81 119 PHE A O 1
ATOM 971 N N . ALA A 1 120 ? -1.779 -12.68 -10.508 1 98.81 120 ALA A N 1
ATOM 972 C CA . ALA A 1 120 ? -3.217 -12.828 -10.719 1 98.81 120 ALA A CA 1
ATOM 973 C C . ALA A 1 120 ? -3.896 -11.461 -10.844 1 98.81 120 ALA A C 1
ATOM 975 O O . ALA A 1 120 ? -3.232 -10.43 -10.797 1 98.81 120 ALA A O 1
ATOM 976 N N . LYS A 1 121 ? -5.133 -11.5 -11.078 1 98.69 121 LYS A N 1
ATOM 977 C CA . LYS A 1 121 ? -5.949 -10.289 -11.133 1 98.69 121 LYS A CA 1
ATOM 978 C C . LYS A 1 121 ? -7.059 -10.328 -10.086 1 98.69 121 LYS A C 1
ATOM 980 O O . LYS A 1 121 ? -7.641 -11.383 -9.828 1 98.69 121 LYS A O 1
ATOM 985 N N . ASP A 1 122 ? -7.305 -9.18 -9.445 1 98.69 122 ASP A N 1
ATOM 986 C CA . ASP A 1 122 ? -8.484 -9.148 -8.594 1 98.69 122 ASP A CA 1
ATOM 987 C C . ASP A 1 122 ? -9.758 -8.945 -9.414 1 98.69 122 ASP A C 1
ATOM 989 O O . ASP A 1 122 ? -9.695 -8.82 -10.641 1 98.69 122 ASP A O 1
ATOM 993 N N . PRO A 1 123 ? -10.953 -8.883 -8.852 1 98.38 123 PRO A N 1
ATOM 994 C CA . PRO A 1 123 ? -12.219 -8.891 -9.594 1 98.38 123 PRO A CA 1
ATOM 995 C C . PRO A 1 123 ? -12.367 -7.68 -10.516 1 98.38 123 PRO A C 1
ATOM 997 O O . PRO A 1 123 ? -13.125 -7.73 -11.484 1 98.38 123 PRO A O 1
ATOM 1000 N N . GLU A 1 124 ? -11.648 -6.59 -10.219 1 98.25 124 GLU A N 1
ATOM 1001 C CA . GLU A 1 124 ? -11.773 -5.395 -11.047 1 98.25 124 GLU A CA 1
ATOM 1002 C C . GLU A 1 124 ? -10.57 -5.234 -11.969 1 98.25 124 GLU A C 1
ATOM 1004 O O . GLU A 1 124 ? -10.484 -4.262 -12.727 1 98.25 124 GLU A O 1
ATOM 1009 N N . GLY A 1 125 ? -9.609 -6.137 -11.844 1 98.25 125 GLY A N 1
ATOM 1010 C CA . GLY A 1 125 ? -8.523 -6.148 -12.812 1 98.25 125 GLY A CA 1
ATOM 1011 C C . GLY A 1 125 ? -7.219 -5.617 -12.258 1 98.25 125 GLY A C 1
ATOM 1012 O O . GLY A 1 125 ? -6.258 -5.414 -13.008 1 98.25 125 GLY A O 1
ATOM 1013 N N . ARG A 1 126 ? -7.098 -5.387 -10.984 1 98.62 126 ARG A N 1
ATOM 1014 C CA . ARG A 1 126 ? -5.84 -4.957 -10.383 1 98.62 126 ARG A CA 1
ATOM 1015 C C . ARG A 1 126 ? -4.801 -6.066 -10.43 1 98.62 126 ARG A C 1
ATOM 1017 O O . ARG A 1 126 ? -5.133 -7.246 -10.281 1 98.62 126 ARG A O 1
ATOM 1024 N N . ASP A 1 127 ? -3.537 -5.617 -10.555 1 98.5 127 ASP A N 1
ATOM 1025 C CA . ASP A 1 127 ? -2.438 -6.578 -10.586 1 98.5 127 ASP A CA 1
ATOM 1026 C C . ASP A 1 127 ? -2.07 -7.035 -9.172 1 98.5 127 ASP A C 1
ATOM 1028 O O . ASP A 1 127 ? -1.814 -6.211 -8.297 1 98.5 127 ASP A O 1
ATOM 1032 N N . LEU A 1 128 ? -2.016 -8.367 -9.031 1 98.88 128 LEU A N 1
ATOM 1033 C CA . LEU A 1 128 ? -1.607 -8.977 -7.773 1 98.88 128 LEU A CA 1
ATOM 1034 C C . LEU A 1 128 ? -0.372 -9.852 -7.969 1 98.88 128 LEU A C 1
ATOM 1036 O O . LEU A 1 128 ? -0.224 -10.508 -9 1 98.88 128 LEU A O 1
ATOM 1040 N N . GLU A 1 129 ? 0.409 -9.828 -6.973 1 98.88 129 GLU A N 1
ATOM 1041 C CA . GLU A 1 129 ? 1.517 -10.773 -6.875 1 98.88 129 GLU A CA 1
ATOM 1042 C C . GLU A 1 129 ? 1.48 -11.531 -5.551 1 98.88 129 GLU A C 1
ATOM 1044 O O . GLU A 1 129 ? 1.225 -10.938 -4.5 1 98.88 129 GLU A O 1
ATOM 1049 N N . PHE A 1 130 ? 1.744 -12.836 -5.629 1 98.88 130 PHE A N 1
ATOM 1050 C CA . PHE A 1 130 ? 1.901 -13.695 -4.457 1 98.88 130 PHE A CA 1
ATOM 1051 C C . PHE A 1 130 ? 3.293 -14.312 -4.426 1 98.88 130 PHE A C 1
ATOM 1053 O O . PHE A 1 130 ? 3.689 -15.008 -5.363 1 98.88 130 PHE A O 1
ATOM 1060 N N . GLN A 1 131 ? 4 -14.086 -3.322 1 98.38 131 GLN A N 1
ATOM 1061 C CA . GLN A 1 131 ? 5.402 -14.484 -3.41 1 98.38 131 GLN A CA 1
ATOM 1062 C C . GLN A 1 131 ? 5.918 -14.984 -2.064 1 98.38 131 GLN A C 1
ATOM 1064 O O . GLN A 1 131 ? 5.316 -14.711 -1.022 1 98.38 131 GLN A O 1
ATOM 1069 N N . ALA A 1 132 ? 7.047 -15.688 -2.115 1 97.56 132 ALA A N 1
ATOM 1070 C CA . ALA A 1 132 ? 7.902 -16.047 -0.99 1 97.56 132 ALA A CA 1
ATOM 1071 C C . ALA A 1 132 ? 9.375 -15.789 -1.315 1 97.56 132 ALA A C 1
ATOM 1073 O O . ALA A 1 132 ? 9.828 -16.062 -2.43 1 97.56 132 ALA A O 1
ATOM 1074 N N . PHE A 1 133 ? 10.016 -15.227 -0.332 1 94.06 133 PHE A N 1
ATOM 1075 C CA . PHE A 1 133 ? 11.445 -15.008 -0.5 1 94.06 133 PHE A CA 1
ATOM 1076 C C . PHE A 1 133 ? 12.211 -16.328 -0.372 1 94.06 133 PHE A C 1
ATOM 1078 O O . PHE A 1 133 ? 11.859 -17.172 0.446 1 94.06 133 PHE A O 1
ATOM 1085 N N . LEU A 1 134 ? 13.281 -16.469 -1.165 1 94.12 134 LEU A N 1
ATOM 1086 C CA . LEU A 1 134 ? 14.094 -17.688 -1.146 1 94.12 134 LEU A CA 1
ATOM 1087 C C . LEU A 1 134 ? 15.312 -17.5 -0.238 1 94.12 134 LEU A C 1
ATOM 1089 O O . LEU A 1 134 ? 16.141 -18.406 -0.124 1 94.12 134 LEU A O 1
ATOM 1093 N N . HIS A 1 135 ? 15.422 -16.328 0.345 1 86.06 135 HIS A N 1
ATOM 1094 C CA . HIS A 1 135 ? 16.453 -16.016 1.321 1 86.06 135 HIS A CA 1
ATOM 1095 C C . HIS A 1 135 ? 15.867 -15.305 2.539 1 86.06 135 HIS A C 1
ATOM 1097 O O . HIS A 1 135 ? 14.773 -14.742 2.467 1 86.06 135 HIS A O 1
ATOM 1103 N N . PRO A 1 136 ? 16.594 -15.562 3.648 1 77.75 136 PRO A N 1
ATOM 1104 C CA . PRO A 1 136 ? 16.094 -14.859 4.824 1 77.75 136 PRO A CA 1
ATOM 1105 C C . PRO A 1 136 ? 16.016 -13.344 4.625 1 77.75 136 PRO A C 1
ATOM 1107 O O . PRO A 1 136 ? 16.891 -12.766 3.967 1 77.75 136 PRO A O 1
ATOM 1110 N N . LEU A 1 137 ? 14.906 -12.789 5.07 1 71.44 137 LEU A N 1
ATOM 1111 C CA . LEU A 1 137 ? 14.711 -11.352 4.938 1 71.44 137 LEU A CA 1
ATOM 1112 C C . LEU A 1 137 ? 15.383 -10.602 6.082 1 71.44 137 LEU A C 1
ATOM 1114 O O . LEU A 1 137 ? 15.414 -11.086 7.215 1 71.44 137 LEU A O 1
ATOM 1118 N N . LYS A 1 138 ? 15.977 -9.523 5.625 1 65.12 138 LYS A N 1
ATOM 1119 C CA . LYS A 1 138 ? 16.359 -8.602 6.684 1 65.12 138 LYS A CA 1
ATOM 1120 C C . LYS A 1 138 ? 15.141 -8 7.371 1 65.12 138 LYS A C 1
ATOM 1122 O O . LYS A 1 138 ? 14.133 -7.715 6.723 1 65.12 138 LYS A O 1
ATOM 1127 N N . GLU A 1 139 ? 15.102 -8.039 8.703 1 64.75 139 GLU A N 1
ATOM 1128 C CA . GLU A 1 139 ? 13.977 -7.449 9.43 1 64.75 139 GLU A CA 1
ATOM 1129 C C . GLU A 1 139 ? 13.781 -5.984 9.055 1 64.75 139 GLU A C 1
ATOM 1131 O O . GLU A 1 139 ? 14.758 -5.246 8.875 1 64.75 139 GLU A O 1
ATOM 1136 N N . VAL A 1 140 ? 12.531 -5.59 8.648 1 67.5 140 VAL A N 1
ATOM 1137 C CA . VAL A 1 140 ? 12.211 -4.184 8.438 1 67.5 140 VAL A CA 1
ATOM 1138 C C . VAL A 1 140 ? 12.148 -3.459 9.781 1 67.5 140 VAL A C 1
ATOM 1140 O O . VAL A 1 140 ? 11.547 -3.961 10.734 1 67.5 140 VAL A O 1
ATOM 1143 N N . SER A 1 141 ? 13.039 -2.502 9.922 1 58.88 141 SER A N 1
ATOM 1144 C CA . SER A 1 141 ? 13.023 -1.749 11.172 1 58.88 141 SER A CA 1
ATOM 1145 C C . SER A 1 141 ? 11.664 -1.087 11.398 1 58.88 141 SER A C 1
ATOM 1147 O O . SER A 1 141 ? 11.047 -0.589 10.453 1 58.88 141 SER A O 1
ATOM 1149 N N . SER A 1 142 ? 11.023 -1.266 12.484 1 55.97 142 SER A N 1
ATOM 1150 C CA . SER A 1 142 ? 9.719 -0.733 12.859 1 55.97 142 SER A CA 1
ATOM 1151 C C . SER A 1 142 ? 9.773 0.777 13.062 1 55.97 142 SER A C 1
ATOM 1153 O O . SER A 1 142 ? 8.766 1.4 13.398 1 55.97 142 SER A O 1
ATOM 1155 N N . ALA A 1 143 ? 10.898 1.411 12.773 1 50.66 143 ALA A N 1
ATOM 1156 C CA . ALA A 1 143 ? 11.023 2.797 13.219 1 50.66 143 ALA A CA 1
ATOM 1157 C C . ALA A 1 143 ? 10.297 3.744 12.266 1 50.66 143 ALA A C 1
ATOM 1159 O O . ALA A 1 143 ? 10.375 3.594 11.047 1 50.66 143 ALA A O 1
ATOM 1160 N N . VAL A 1 144 ? 9.211 4.66 12.75 1 50.56 144 VAL A N 1
ATOM 1161 C CA . VAL A 1 144 ? 8.742 5.844 12.047 1 50.56 144 VAL A CA 1
ATOM 1162 C C . VAL A 1 144 ? 9.719 7 12.266 1 50.56 144 VAL A C 1
ATOM 1164 O O . VAL A 1 144 ? 10.227 7.188 13.375 1 50.56 144 VAL A O 1
ATOM 1167 N N . PRO A 1 145 ? 10.102 7.684 11.188 1 45.34 145 PRO A N 1
ATOM 1168 C CA . PRO A 1 145 ? 11.008 8.805 11.422 1 45.34 145 PRO A CA 1
ATOM 1169 C C . PRO A 1 145 ? 10.5 9.766 12.492 1 45.34 145 PRO A C 1
ATOM 1171 O O . PRO A 1 145 ? 9.289 9.984 12.602 1 45.34 145 PRO A O 1
ATOM 1174 N N . LYS A 1 146 ? 11.352 10.055 13.547 1 47.03 146 LYS A N 1
ATOM 1175 C CA . LYS A 1 146 ? 11.109 11.047 14.586 1 47.03 146 LYS A CA 1
ATOM 1176 C C . LYS A 1 146 ? 10.844 12.43 13.984 1 47.03 146 LYS A C 1
ATOM 1178 O O . LYS A 1 146 ? 11.398 12.766 12.93 1 47.03 146 LYS A O 1
ATOM 1183 N N . MET B 1 1 ? 12.039 -39.469 45.781 1 29.33 1 MET B N 1
ATOM 1184 C CA . MET B 1 1 ? 12.344 -39.094 44.406 1 29.33 1 MET B CA 1
ATOM 1185 C C . MET B 1 1 ? 11.547 -37.875 43.969 1 29.33 1 MET B C 1
ATOM 1187 O O . MET B 1 1 ? 10.312 -37.875 44 1 29.33 1 MET B O 1
ATOM 1191 N N . SER B 1 2 ? 12.07 -36.562 44.094 1 27.78 2 SER B N 1
ATOM 1192 C CA . SER B 1 2 ? 11.664 -35.156 44.094 1 27.78 2 SER B CA 1
ATOM 1193 C C . SER B 1 2 ? 11.281 -34.719 42.688 1 27.78 2 SER B C 1
ATOM 1195 O O . SER B 1 2 ? 12.086 -34.812 41.75 1 27.78 2 SER B O 1
ATOM 1197 N N . SER B 1 3 ? 9.992 -34.875 42.219 1 27.78 3 SER B N 1
ATOM 1198 C CA . SER B 1 3 ? 9.359 -34.531 40.938 1 27.78 3 SER B CA 1
ATOM 1199 C C . SER B 1 3 ? 9.531 -33.031 40.625 1 27.78 3 SER B C 1
ATOM 1201 O O . SER B 1 3 ? 8.945 -32.188 41.312 1 27.78 3 SER B O 1
ATOM 1203 N N . ALA B 1 4 ? 10.75 -32.625 40.281 1 29.81 4 ALA B N 1
ATOM 1204 C CA . ALA B 1 4 ? 11.078 -31.281 39.875 1 29.81 4 ALA B CA 1
ATOM 1205 C C . ALA B 1 4 ? 10.039 -30.734 38.875 1 29.81 4 ALA B C 1
ATOM 1207 O O . ALA B 1 4 ? 9.539 -31.484 38.031 1 29.81 4 ALA B O 1
ATOM 1208 N N . ASP B 1 5 ? 9.352 -29.562 39.219 1 27.61 5 ASP B N 1
ATOM 1209 C CA . ASP B 1 5 ? 8.422 -28.562 38.688 1 27.61 5 ASP B CA 1
ATOM 1210 C C . ASP B 1 5 ? 8.867 -28.047 37.312 1 27.61 5 ASP B C 1
ATOM 1212 O O . ASP B 1 5 ? 9.945 -27.484 37.188 1 27.61 5 ASP B O 1
ATOM 1216 N N . LEU B 1 6 ? 8.641 -28.75 36.188 1 28.44 6 LEU B N 1
ATOM 1217 C CA . LEU B 1 6 ? 8.766 -28.375 34.781 1 28.44 6 LEU B CA 1
ATOM 1218 C C . LEU B 1 6 ? 8.18 -26.984 34.562 1 28.44 6 LEU B C 1
ATOM 1220 O O . LEU B 1 6 ? 6.957 -26.812 34.594 1 28.44 6 LEU B O 1
ATOM 1224 N N . SER B 1 7 ? 8.727 -25.906 35.219 1 28.88 7 SER B N 1
ATOM 1225 C CA . SER B 1 7 ? 8.461 -24.5 34.938 1 28.88 7 SER B CA 1
ATOM 1226 C C . SER B 1 7 ? 8.375 -24.25 33.438 1 28.88 7 SER B C 1
ATOM 1228 O O . SER B 1 7 ? 9.336 -24.484 32.719 1 28.88 7 SER B O 1
ATOM 1230 N N . SER B 1 8 ? 7.223 -24.531 32.781 1 28.73 8 SER B N 1
ATOM 1231 C CA . SER B 1 8 ? 6.727 -24.234 31.438 1 28.73 8 SER B CA 1
ATOM 1232 C C . SER B 1 8 ? 7 -22.797 31.047 1 28.73 8 SER B C 1
ATOM 1234 O O . SER B 1 8 ? 6.457 -21.859 31.641 1 28.73 8 SER B O 1
ATOM 1236 N N . GLN B 1 9 ? 8.242 -22.344 30.812 1 26.55 9 GLN B N 1
ATOM 1237 C CA . GLN B 1 9 ? 8.633 -21.094 30.172 1 26.55 9 GLN B CA 1
ATOM 1238 C C . GLN B 1 9 ? 7.719 -20.766 28.984 1 26.55 9 GLN B C 1
ATOM 1240 O O . GLN B 1 9 ? 7.727 -21.469 27.984 1 26.55 9 GLN B O 1
ATOM 1245 N N . SER B 1 10 ? 6.441 -20.453 29.219 1 29.16 10 SER B N 1
ATOM 1246 C CA . SER B 1 10 ? 5.539 -19.828 28.25 1 29.16 10 SER B CA 1
ATOM 1247 C C . SER B 1 10 ? 6.227 -18.672 27.516 1 29.16 10 SER B C 1
ATOM 1249 O O . SER B 1 10 ? 6.613 -17.688 28.141 1 29.16 10 SER B O 1
ATOM 1251 N N . HIS B 1 11 ? 7.207 -18.969 26.609 1 28.78 11 HIS B N 1
ATOM 1252 C CA . HIS B 1 11 ? 7.73 -18.031 25.609 1 28.78 11 HIS B CA 1
ATOM 1253 C C . HIS B 1 11 ? 6.637 -17.094 25.109 1 28.78 11 HIS B C 1
ATOM 1255 O O . HIS B 1 11 ? 5.695 -17.531 24.438 1 28.78 11 HIS B O 1
ATOM 1261 N N . ASN B 1 12 ? 6.234 -16.156 25.859 1 29.08 12 ASN B N 1
ATOM 1262 C CA . ASN B 1 12 ? 5.504 -14.953 25.453 1 29.08 12 ASN B CA 1
ATOM 1263 C C . ASN B 1 12 ? 5.977 -14.438 24.094 1 29.08 12 ASN B C 1
ATOM 1265 O O . ASN B 1 12 ? 6.97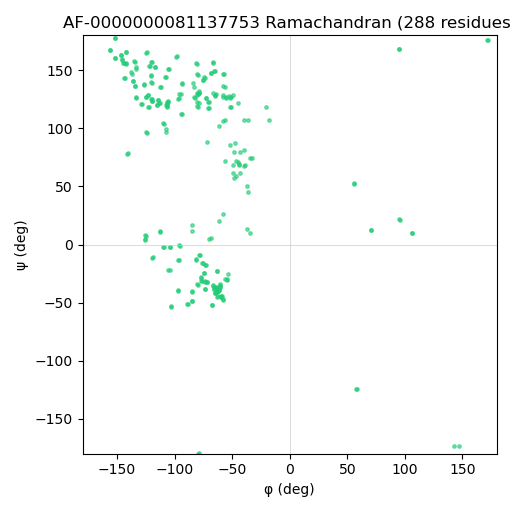7 -13.727 24.016 1 29.08 12 ASN B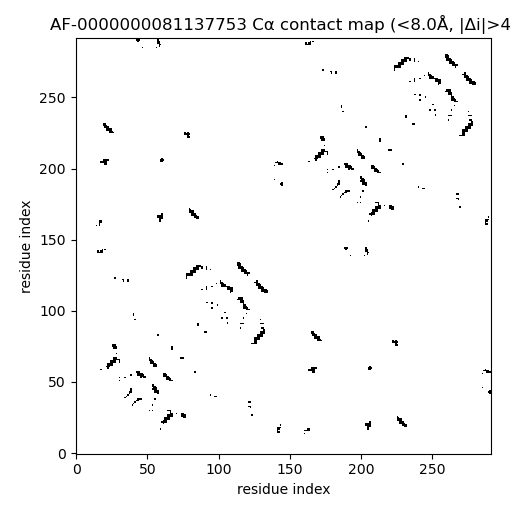 O 1
ATOM 1269 N N . ASP B 1 13 ? 6.164 -15.289 23.062 1 30.69 13 ASP B N 1
ATOM 1270 C CA . ASP B 1 13 ? 6.277 -15 21.641 1 30.69 13 ASP B CA 1
ATOM 1271 C C . ASP B 1 13 ? 5.34 -13.867 21.234 1 30.69 13 ASP B C 1
ATOM 1273 O O . ASP B 1 13 ? 4.387 -14.086 20.484 1 30.69 13 ASP B O 1
ATOM 1277 N N . ASN B 1 14 ? 4.793 -13.148 22.078 1 31.22 14 ASN B N 1
ATOM 1278 C CA . ASN B 1 14 ? 3.932 -12 21.812 1 31.22 14 ASN B CA 1
ATOM 1279 C C . ASN B 1 14 ? 4.609 -10.984 20.891 1 31.22 14 ASN B C 1
ATOM 1281 O O . ASN B 1 14 ? 4.066 -9.914 20.641 1 31.22 14 ASN B O 1
ATOM 1285 N N . ASN B 1 15 ? 5.949 -10.953 20.875 1 34.88 15 ASN B N 1
ATOM 1286 C CA . ASN B 1 15 ? 6.609 -10.023 19.969 1 34.88 15 ASN B CA 1
ATOM 1287 C C . ASN B 1 15 ? 6.207 -10.273 18.516 1 34.88 15 ASN B C 1
ATOM 1289 O O . ASN B 1 15 ? 6.91 -10.977 17.781 1 34.88 15 ASN B O 1
ATOM 1293 N N . VAL B 1 16 ? 5.133 -10.781 18.203 1 36.28 16 VAL B N 1
ATOM 1294 C CA . VAL B 1 16 ? 4.848 -11.055 16.797 1 36.28 16 VAL B CA 1
ATOM 1295 C C . VAL B 1 16 ? 5.211 -9.836 15.953 1 36.28 16 VAL B C 1
ATOM 1297 O O . VAL B 1 16 ? 4.5 -8.828 15.961 1 36.28 16 VAL B O 1
ATOM 1300 N N . GLY B 1 17 ? 6.422 -9.32 15.914 1 47.09 17 GLY B N 1
ATOM 1301 C CA . GLY B 1 17 ? 6.883 -8.453 14.844 1 47.09 17 GLY B CA 1
ATOM 1302 C C . GLY B 1 17 ? 6.031 -8.539 13.586 1 47.09 17 GLY B C 1
ATOM 1303 O O . GLY B 1 17 ? 5.492 -9.602 13.273 1 47.09 17 GLY B O 1
ATOM 1304 N N . GLN B 1 18 ? 5.195 -7.488 13.281 1 61.94 18 GLN B N 1
ATOM 1305 C CA . GLN B 1 18 ? 4.289 -7.594 12.141 1 61.94 18 GLN B CA 1
ATOM 1306 C C . GLN B 1 18 ? 4.941 -8.359 10.992 1 61.94 18 GLN B C 1
ATOM 1308 O O . GLN B 1 18 ? 6.066 -8.055 10.594 1 61.94 18 GLN B O 1
ATOM 1313 N N . MET B 1 19 ? 4.477 -9.555 10.812 1 80.94 19 MET B N 1
ATOM 1314 C CA . MET B 1 19 ? 4.895 -10.398 9.695 1 80.94 19 MET B CA 1
ATOM 1315 C C . MET B 1 19 ? 4.816 -9.633 8.375 1 80.94 19 MET B C 1
ATOM 1317 O O . MET B 1 19 ? 3.879 -8.875 8.148 1 80.94 19 MET B O 1
ATOM 1321 N N . LEU B 1 20 ? 5.91 -9.727 7.762 1 91.19 20 LEU B N 1
ATOM 1322 C CA . LEU B 1 20 ? 5.855 -9.18 6.41 1 91.19 20 LEU B CA 1
ATOM 1323 C C . LEU B 1 20 ? 4.773 -9.867 5.586 1 91.19 20 LEU B C 1
ATOM 1325 O O . LEU B 1 20 ? 4.926 -11.023 5.191 1 91.19 20 LEU B O 1
ATOM 1329 N N . GLY B 1 21 ? 3.701 -9.023 5.434 1 95.25 21 GLY B N 1
ATOM 1330 C CA . GLY B 1 21 ? 2.555 -9.57 4.727 1 95.25 21 GLY B CA 1
ATOM 1331 C C . GLY B 1 21 ? 2.43 -9.055 3.303 1 95.25 21 GLY B C 1
ATOM 1332 O O . GLY B 1 21 ? 1.743 -9.664 2.477 1 95.25 21 GLY B O 1
ATOM 1333 N N . GLY B 1 22 ? 3.094 -7.871 3.133 1 96.69 22 GLY B N 1
ATOM 1334 C CA . GLY B 1 22 ? 2.982 -7.402 1.763 1 96.69 22 GLY B CA 1
ATOM 1335 C C . GLY B 1 22 ? 3.529 -6 1.566 1 96.69 22 GLY B C 1
ATOM 1336 O O . GLY B 1 22 ? 4.035 -5.387 2.51 1 96.69 22 GLY B O 1
ATOM 1337 N N . LEU B 1 23 ? 3.521 -5.562 0.316 1 97.62 23 LEU B N 1
ATOM 1338 C CA . LEU B 1 23 ? 3.936 -4.23 -0.117 1 97.62 23 LEU B CA 1
ATOM 1339 C C . LEU B 1 23 ? 3.275 -3.863 -1.441 1 97.62 23 LEU B C 1
ATOM 1341 O O . LEU B 1 23 ? 2.641 -4.703 -2.08 1 97.62 23 LEU B O 1
ATOM 1345 N N . VAL B 1 24 ? 3.328 -2.621 -1.842 1 98.81 24 VAL B N 1
ATOM 1346 C CA . VAL B 1 24 ? 2.787 -2.135 -3.107 1 98.81 24 VAL B CA 1
ATOM 1347 C C . VAL B 1 24 ? 3.926 -1.653 -4.004 1 98.81 24 VAL B C 1
ATOM 1349 O O . VAL B 1 24 ? 4.746 -0.83 -3.592 1 98.81 24 VAL B O 1
ATOM 1352 N N . PHE B 1 25 ? 4.016 -2.193 -5.223 1 98.56 25 PHE B N 1
ATOM 1353 C CA . PHE B 1 25 ? 4.973 -1.697 -6.203 1 98.56 25 PHE B CA 1
ATOM 1354 C C . PHE B 1 25 ? 4.332 -0.65 -7.105 1 98.56 25 PHE B C 1
ATOM 1356 O O . PHE B 1 25 ? 3.189 -0.812 -7.539 1 98.56 25 PHE B O 1
ATOM 1363 N N . ILE B 1 26 ? 5.086 0.365 -7.348 1 98.69 26 ILE B N 1
ATOM 1364 C CA . ILE B 1 26 ? 4.641 1.549 -8.078 1 98.69 26 ILE B CA 1
ATOM 1365 C C . ILE B 1 26 ? 5.621 1.861 -9.203 1 98.69 26 ILE B C 1
ATOM 1367 O O . ILE B 1 26 ? 6.805 2.107 -8.953 1 98.69 26 ILE B O 1
ATOM 1371 N N . LYS B 1 27 ? 5.098 1.856 -10.43 1 98.38 27 LYS B N 1
ATOM 1372 C CA . LYS B 1 27 ? 5.938 2.227 -11.562 1 98.38 27 LYS B CA 1
ATOM 1373 C C . LYS B 1 27 ? 6.168 3.734 -11.609 1 98.38 27 LYS B C 1
ATOM 1375 O O . LYS B 1 27 ? 5.254 4.516 -11.344 1 98.38 27 LYS B O 1
ATOM 1380 N N . THR B 1 28 ? 7.352 4.09 -11.961 1 98.38 28 THR B N 1
ATOM 1381 C CA . THR B 1 28 ? 7.695 5.504 -12.055 1 98.38 28 THR B CA 1
ATOM 1382 C C . THR B 1 28 ? 8.617 5.758 -13.25 1 98.38 28 THR B C 1
ATOM 1384 O O . THR B 1 28 ? 9.352 4.863 -13.68 1 98.38 28 THR B O 1
ATOM 1387 N N . ARG B 1 29 ? 8.594 7.008 -13.75 1 97.12 29 ARG B N 1
ATOM 1388 C CA . ARG B 1 29 ? 9.492 7.422 -14.82 1 97.12 29 ARG B CA 1
ATOM 1389 C C . ARG B 1 29 ? 10.727 8.125 -14.273 1 97.12 29 ARG B C 1
ATOM 1391 O O . ARG B 1 29 ? 11.695 8.359 -15 1 97.12 29 ARG B O 1
ATOM 1398 N N . ASP B 1 30 ? 10.664 8.477 -13.062 1 97.12 30 ASP B N 1
ATOM 1399 C CA . ASP B 1 30 ? 11.742 9.266 -12.469 1 97.12 30 ASP B CA 1
ATOM 1400 C C . ASP B 1 30 ? 12.039 8.805 -11.047 1 97.12 30 ASP B C 1
ATOM 1402 O O . ASP B 1 30 ? 11.742 9.516 -10.078 1 97.12 30 ASP B O 1
ATOM 1406 N N . LEU B 1 31 ? 12.773 7.699 -10.992 1 98.12 31 LEU B N 1
ATOM 1407 C CA . LEU B 1 31 ? 13.055 7.066 -9.711 1 98.12 31 LEU B CA 1
ATOM 1408 C C . LEU B 1 31 ? 13.898 7.98 -8.828 1 98.12 31 LEU B C 1
ATOM 1410 O O . LEU B 1 31 ? 13.656 8.078 -7.621 1 98.12 31 LEU B O 1
ATOM 1414 N N . ALA B 1 32 ? 14.789 8.664 -9.414 1 97.75 32 ALA B N 1
ATOM 1415 C CA . ALA B 1 32 ? 15.688 9.523 -8.648 1 97.75 32 ALA B CA 1
ATOM 1416 C C . ALA B 1 32 ? 14.914 10.625 -7.93 1 97.75 32 ALA B C 1
ATOM 1418 O O . ALA B 1 32 ? 15.156 10.891 -6.75 1 97.75 32 ALA B O 1
ATOM 1419 N N . SER B 1 33 ? 14.008 11.266 -8.609 1 98.19 33 SER B N 1
ATOM 1420 C CA . SER B 1 33 ? 13.195 12.32 -8.016 1 98.19 33 SER B CA 1
ATOM 1421 C C . SER B 1 33 ? 12.32 11.781 -6.891 1 98.19 33 SER B C 1
ATOM 1423 O O . SER B 1 33 ? 12.117 12.445 -5.871 1 98.19 33 SER B O 1
ATOM 1425 N N . LEU B 1 34 ? 11.82 10.578 -7.055 1 98.38 34 LEU B N 1
ATOM 1426 C CA . LEU B 1 34 ? 10.961 10 -6.031 1 98.38 34 LEU B CA 1
ATOM 1427 C C . LEU B 1 34 ? 11.766 9.578 -4.812 1 98.38 34 LEU B C 1
ATOM 1429 O O . LEU B 1 34 ? 11.312 9.727 -3.676 1 98.38 34 LEU B O 1
ATOM 1433 N N . GLU B 1 35 ? 12.922 9.062 -5.066 1 98.06 35 GLU B N 1
ATOM 1434 C CA . GLU B 1 35 ? 13.781 8.734 -3.936 1 98.06 35 GLU B CA 1
ATOM 1435 C C . GLU B 1 35 ? 14.07 9.961 -3.08 1 98.06 35 GLU B C 1
ATOM 1437 O O . GLU B 1 35 ? 13.938 9.922 -1.855 1 98.06 35 GLU B O 1
ATOM 1442 N N . LYS B 1 36 ? 14.422 11.008 -3.748 1 98.25 36 LYS B N 1
ATOM 1443 C CA . LYS B 1 36 ? 14.703 12.258 -3.037 1 98.25 36 LYS B CA 1
ATOM 1444 C C . LYS B 1 36 ? 13.484 12.727 -2.254 1 98.25 36 LYS B C 1
ATOM 1446 O O . LYS B 1 36 ? 13.586 13.078 -1.076 1 98.25 36 LYS B O 1
ATOM 1451 N N . PHE B 1 37 ? 12.367 12.695 -2.84 1 98.75 37 PHE B N 1
ATOM 1452 C CA . PHE B 1 37 ? 11.133 13.195 -2.234 1 98.75 37 PHE B CA 1
ATOM 1453 C C . PHE B 1 37 ? 10.719 12.32 -1.058 1 98.75 37 PHE B C 1
ATOM 1455 O O . PHE B 1 37 ? 10.484 12.82 0.044 1 98.75 37 PHE B O 1
ATOM 1462 N N . TYR B 1 38 ? 10.641 11.016 -1.265 1 98.75 38 TYR B N 1
ATOM 1463 C CA . TYR B 1 38 ? 10.07 10.125 -0.255 1 98.75 38 TYR B CA 1
ATOM 1464 C C . TYR B 1 38 ? 11.07 9.891 0.876 1 98.75 38 TYR B C 1
ATOM 1466 O O . TYR B 1 38 ? 10.672 9.719 2.033 1 98.75 38 TYR B O 1
ATOM 1474 N N . ILE B 1 39 ? 12.359 9.906 0.599 1 98.31 39 ILE B N 1
ATOM 1475 C CA . ILE B 1 39 ? 13.344 9.68 1.652 1 98.31 39 ILE B CA 1
ATOM 1476 C C . ILE B 1 39 ? 13.641 11 2.367 1 98.31 39 ILE B C 1
ATOM 1478 O O . ILE B 1 39 ? 13.516 11.094 3.59 1 98.31 39 ILE B O 1
ATOM 1482 N N . GLU B 1 40 ? 13.906 12.039 1.661 1 97.88 40 GLU B N 1
ATOM 1483 C CA . GLU B 1 40 ? 14.398 13.266 2.268 1 97.88 40 GLU B CA 1
ATOM 1484 C C . GLU B 1 40 ? 13.25 14.133 2.773 1 97.88 40 GLU B C 1
ATOM 1486 O O . GLU B 1 40 ? 13.367 14.781 3.816 1 97.88 40 GLU B O 1
ATOM 1491 N N . THR B 1 41 ? 12.195 14.211 2.025 1 97.69 41 THR B N 1
ATOM 1492 C CA . THR B 1 41 ? 11.102 15.102 2.4 1 97.69 41 THR B CA 1
ATOM 1493 C C . THR B 1 41 ? 10.102 14.391 3.309 1 97.69 41 THR B C 1
ATOM 1495 O O . THR B 1 41 ? 9.812 14.859 4.406 1 97.69 41 THR B O 1
ATOM 1498 N N . ILE B 1 42 ? 9.656 13.227 2.885 1 98 42 ILE B N 1
ATOM 1499 C CA . ILE B 1 42 ? 8.633 12.531 3.658 1 98 42 ILE B CA 1
ATOM 1500 C C . ILE B 1 42 ? 9.281 11.805 4.832 1 98 42 ILE B C 1
ATOM 1502 O O . ILE B 1 42 ? 8.672 11.672 5.898 1 98 42 ILE B O 1
ATOM 1506 N N . GLY B 1 43 ? 10.469 11.32 4.633 1 97.69 43 GLY B N 1
ATOM 1507 C CA . GLY B 1 43 ? 11.18 10.656 5.711 1 97.69 43 GLY B CA 1
ATOM 1508 C C . GLY B 1 43 ? 11.008 9.148 5.699 1 97.69 43 GLY B C 1
ATOM 1509 O O . GLY B 1 43 ? 11.164 8.492 6.734 1 97.69 43 GLY B O 1
ATOM 1510 N N . MET B 1 44 ? 10.656 8.578 4.562 1 97.44 44 MET B N 1
ATOM 1511 C CA . MET B 1 44 ? 10.648 7.117 4.492 1 97.44 44 MET B CA 1
ATOM 1512 C C . MET B 1 44 ? 12.062 6.559 4.605 1 97.44 44 MET B C 1
ATOM 1514 O O . MET B 1 44 ? 13.039 7.254 4.293 1 97.44 44 MET B O 1
ATOM 1518 N N . GLN B 1 45 ? 12.109 5.293 5.035 1 96.38 45 GLN B N 1
ATOM 1519 C CA . GLN B 1 45 ? 13.398 4.633 5.211 1 96.38 45 GLN B CA 1
ATOM 1520 C C . GLN B 1 45 ? 13.633 3.58 4.133 1 96.38 45 GLN B C 1
ATOM 1522 O O . GLN B 1 45 ? 12.711 2.861 3.75 1 96.38 45 GLN B O 1
ATOM 1527 N N . LEU B 1 46 ? 14.891 3.477 3.723 1 95.69 46 LEU B N 1
ATOM 1528 C CA . LEU B 1 46 ? 15.281 2.457 2.752 1 95.69 46 LEU B CA 1
ATOM 1529 C C . LEU B 1 46 ? 15.281 1.073 3.393 1 95.69 46 LEU B C 1
ATOM 1531 O O . LEU B 1 46 ? 15.891 0.874 4.445 1 95.69 46 LEU B O 1
ATOM 1535 N N . TRP B 1 47 ? 14.586 0.2 2.797 1 92.5 47 TRP B N 1
ATOM 1536 C CA . TRP B 1 47 ? 14.594 -1.185 3.258 1 92.5 47 TRP B CA 1
ATOM 1537 C C . TRP B 1 47 ? 15.461 -2.055 2.354 1 92.5 47 TRP B C 1
ATOM 1539 O O . TRP B 1 47 ? 16.359 -2.762 2.83 1 92.5 47 TRP B O 1
ATOM 1549 N N . LEU B 1 48 ? 15.141 -1.976 1.054 1 91.19 48 LEU B N 1
ATO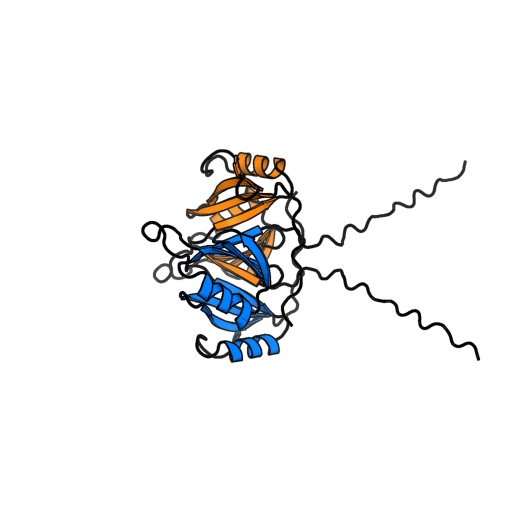M 1550 C CA . LEU B 1 48 ? 15.852 -2.781 0.065 1 91.19 48 LEU B CA 1
ATOM 1551 C C . LEU B 1 48 ? 16.031 -2.006 -1.236 1 91.19 48 LEU B C 1
ATOM 1553 O O . LEU B 1 48 ? 15.164 -1.216 -1.62 1 91.19 48 LEU B O 1
ATOM 1557 N N . GLU B 1 49 ? 17.219 -2.25 -1.831 1 92.62 49 GLU B N 1
ATOM 1558 C CA . GLU B 1 49 ? 17.469 -1.707 -3.16 1 92.62 49 GLU B CA 1
ATOM 1559 C C . GLU B 1 49 ? 17.859 -2.811 -4.141 1 92.62 49 GLU B C 1
ATOM 1561 O O . GLU B 1 49 ? 18.672 -3.682 -3.816 1 92.62 49 GLU B O 1
ATOM 1566 N N . GLN B 1 50 ? 17.172 -2.857 -5.227 1 90.31 50 GLN B N 1
ATOM 1567 C CA . GLN B 1 50 ? 17.469 -3.727 -6.359 1 90.31 50 GLN B CA 1
ATOM 1568 C C . GLN B 1 50 ? 17.625 -2.922 -7.648 1 90.31 50 GLN B C 1
ATOM 1570 O O . GLN B 1 50 ? 17.328 -1.724 -7.676 1 90.31 50 GLN B O 1
ATOM 1575 N N . PRO B 1 51 ? 18.188 -3.557 -8.672 1 91.44 51 PRO B N 1
ATOM 1576 C CA . PRO B 1 51 ? 18.312 -2.791 -9.914 1 91.44 51 PRO B CA 1
ATOM 1577 C C . PRO B 1 51 ? 16.984 -2.164 -10.352 1 91.44 51 PRO B C 1
ATOM 1579 O O . PRO B 1 51 ? 16 -2.875 -10.555 1 91.44 51 PRO B O 1
ATOM 1582 N N . ASN B 1 52 ? 16.875 -0.9 -10.438 1 94.88 52 ASN B N 1
ATOM 1583 C CA . ASN B 1 52 ? 15.742 -0.1 -10.906 1 94.88 52 ASN B CA 1
ATOM 1584 C C . ASN B 1 52 ? 14.578 -0.144 -9.93 1 94.88 52 ASN B C 1
ATOM 1586 O O . ASN B 1 52 ? 13.445 0.191 -10.289 1 94.88 52 ASN B O 1
ATOM 1590 N N . ILE B 1 53 ? 14.852 -0.645 -8.758 1 96.75 53 ILE B N 1
ATOM 1591 C CA . ILE B 1 53 ? 13.789 -0.73 -7.754 1 96.75 53 ILE B CA 1
ATOM 1592 C C . ILE B 1 53 ? 14.305 -0.206 -6.414 1 96.75 53 ILE B C 1
ATOM 1594 O O . ILE B 1 53 ? 15.375 -0.603 -5.957 1 96.75 53 ILE B O 1
ATOM 1598 N N . THR B 1 54 ? 13.641 0.721 -5.812 1 97.94 54 THR B N 1
ATOM 1599 C CA . THR B 1 54 ? 13.867 1.191 -4.453 1 97.94 54 THR B CA 1
ATOM 1600 C C . THR B 1 54 ? 12.664 0.872 -3.564 1 97.94 54 THR B C 1
ATOM 1602 O O . THR B 1 54 ? 11.539 1.272 -3.867 1 97.94 54 THR B O 1
ATOM 1605 N N . ILE B 1 55 ? 12.891 0.095 -2.527 1 97.31 55 ILE B N 1
ATOM 1606 C CA . ILE B 1 55 ? 11.82 -0.285 -1.605 1 97.31 55 ILE B CA 1
ATOM 1607 C C . ILE B 1 55 ? 11.984 0.466 -0.287 1 97.31 55 ILE B C 1
ATOM 1609 O O . ILE B 1 55 ? 13.016 0.338 0.383 1 97.31 55 ILE B O 1
ATOM 1613 N N . LEU B 1 56 ? 10.953 1.207 0.065 1 97.88 56 LEU B N 1
ATOM 1614 C CA . LEU B 1 56 ? 10.945 2.086 1.229 1 97.88 56 LEU B CA 1
ATOM 1615 C C . LEU B 1 56 ? 9.859 1.68 2.215 1 97.88 56 LEU B C 1
ATOM 1617 O O . LEU B 1 56 ? 8.891 1.018 1.837 1 97.88 56 LEU B O 1
ATOM 1621 N N . HIS B 1 57 ? 10.07 2.076 3.467 1 95.44 57 HIS B N 1
ATOM 1622 C CA . HIS B 1 57 ? 8.992 1.844 4.418 1 95.44 57 HIS B CA 1
ATOM 1623 C C . HIS B 1 57 ? 8.781 3.055 5.32 1 95.44 57 HIS B C 1
ATOM 1625 O O . HIS B 1 57 ? 9.711 3.82 5.566 1 95.44 57 HIS B O 1
ATOM 1631 N N . HIS B 1 58 ? 7.625 3.295 5.707 1 96.06 58 HIS B N 1
ATOM 1632 C CA . HIS B 1 58 ? 7.137 4.18 6.758 1 96.06 58 HIS B CA 1
ATOM 1633 C C . HIS B 1 58 ? 6.285 3.414 7.77 1 96.06 58 HIS B C 1
ATOM 1635 O O . HIS B 1 58 ? 5.09 3.203 7.547 1 96.06 58 HIS B O 1
ATOM 1641 N N . GLY B 1 59 ? 6.902 2.977 8.914 1 92.56 59 GLY B N 1
ATOM 1642 C CA . GLY B 1 59 ? 6.223 2.029 9.781 1 92.56 59 GLY B CA 1
ATOM 1643 C C . GLY B 1 59 ? 5.844 0.74 9.078 1 92.56 59 GLY B C 1
ATOM 1644 O O . GLY B 1 59 ? 6.691 0.096 8.453 1 92.56 59 GLY B O 1
ATOM 1645 N N . ASN B 1 60 ? 4.617 0.444 9.148 1 92.25 60 ASN B N 1
ATOM 1646 C CA . ASN B 1 60 ? 4.105 -0.794 8.57 1 92.25 60 ASN B CA 1
ATOM 1647 C C . ASN B 1 60 ? 4.043 -0.719 7.047 1 92.25 60 ASN B C 1
ATOM 1649 O O . ASN B 1 60 ? 3.994 -1.749 6.371 1 92.25 60 ASN B O 1
ATOM 1653 N N . MET B 1 61 ? 3.947 0.435 6.492 1 96.06 61 MET B N 1
ATOM 1654 C CA . MET B 1 61 ? 3.693 0.585 5.062 1 96.06 61 MET B CA 1
ATOM 1655 C C . MET B 1 61 ? 4.988 0.453 4.266 1 96.06 61 MET B C 1
ATOM 1657 O O . MET B 1 61 ? 5.957 1.169 4.52 1 96.06 61 MET B O 1
ATOM 1661 N N . ILE B 1 62 ? 4.953 -0.438 3.307 1 96.81 62 ILE B N 1
ATOM 1662 C CA . ILE B 1 62 ? 6.102 -0.676 2.436 1 96.81 62 ILE B CA 1
ATOM 1663 C C . ILE B 1 62 ? 5.715 -0.394 0.986 1 96.81 62 ILE B C 1
ATOM 1665 O O . ILE B 1 62 ? 4.723 -0.928 0.486 1 96.81 62 ILE B O 1
ATOM 1669 N N . LEU B 1 63 ? 6.488 0.476 0.344 1 98.62 63 LEU B N 1
ATOM 1670 C CA . LEU B 1 63 ? 6.309 0.864 -1.051 1 98.62 63 LEU B CA 1
ATOM 1671 C C . LEU B 1 63 ? 7.57 0.59 -1.86 1 98.62 63 LEU B C 1
ATOM 1673 O O . LEU B 1 63 ? 8.672 0.953 -1.442 1 98.62 63 LEU B O 1
ATOM 1677 N N . GLY B 1 64 ? 7.391 -0.099 -2.957 1 98.56 64 GLY B N 1
ATOM 1678 C CA . GLY B 1 64 ? 8.469 -0.292 -3.914 1 98.56 64 GLY B CA 1
ATOM 1679 C C . GLY B 1 64 ? 8.289 0.52 -5.184 1 98.56 64 GLY B C 1
ATOM 1680 O O . GLY B 1 64 ? 7.305 0.345 -5.906 1 98.56 64 GLY B O 1
ATOM 1681 N N . PHE B 1 65 ? 9.242 1.371 -5.426 1 98.62 65 PHE B N 1
ATOM 1682 C CA . PHE B 1 65 ? 9.219 2.17 -6.645 1 98.62 65 PHE B CA 1
ATOM 1683 C C . PHE B 1 65 ? 10.078 1.532 -7.727 1 98.62 65 PHE B C 1
ATOM 1685 O O . PHE B 1 65 ? 11.258 1.25 -7.504 1 98.62 65 PHE B O 1
ATOM 1692 N N . HIS B 1 66 ? 9.461 1.322 -8.867 1 97.44 66 HIS B N 1
ATOM 1693 C CA . HIS B 1 66 ? 10.102 0.655 -9.992 1 97.44 66 HIS B CA 1
ATOM 1694 C C . HIS B 1 66 ? 10.289 1.611 -11.164 1 97.44 66 HIS B C 1
ATOM 1696 O O . HIS B 1 66 ? 9.312 2.119 -11.719 1 97.44 66 HIS B O 1
ATOM 1702 N N . GLN B 1 67 ? 11.555 1.767 -11.562 1 97.62 67 GLN B N 1
ATOM 1703 C CA . GLN B 1 67 ? 11.852 2.578 -12.742 1 97.62 67 GLN B CA 1
ATOM 1704 C C . GLN B 1 67 ? 11.383 1.891 -14.016 1 97.62 67 GLN B C 1
ATOM 1706 O O . GLN B 1 67 ? 11.781 0.762 -14.305 1 97.62 67 GLN B O 1
ATOM 1711 N N . ILE B 1 68 ? 10.539 2.629 -14.711 1 95.88 68 ILE B N 1
ATOM 1712 C CA . ILE B 1 68 ? 10.094 2.123 -16 1 95.88 68 ILE B CA 1
ATOM 1713 C C . ILE B 1 68 ? 11.281 2.049 -16.969 1 95.88 68 ILE B C 1
ATOM 1715 O O . ILE B 1 68 ? 12.031 3.018 -17.109 1 95.88 68 ILE B O 1
ATOM 1719 N N . GLN B 1 69 ? 11.516 0.956 -17.609 1 89.81 69 GLN B N 1
ATOM 1720 C CA . GLN B 1 69 ? 12.633 0.79 -18.531 1 89.81 69 GLN B CA 1
ATOM 1721 C C . GLN B 1 69 ? 12.188 1.007 -19.969 1 89.81 69 GLN B C 1
ATOM 1723 O O . GLN B 1 69 ? 12.93 1.561 -20.781 1 89.81 69 GLN B O 1
ATOM 1728 N N . ASN B 1 70 ? 11.023 0.529 -20.312 1 85.12 70 ASN B N 1
ATOM 1729 C CA . ASN B 1 70 ? 10.484 0.759 -21.641 1 85.12 70 ASN B CA 1
ATOM 1730 C C . ASN B 1 70 ? 9.336 1.761 -21.609 1 85.12 70 ASN B C 1
ATOM 1732 O O . ASN B 1 70 ? 8.172 1.372 -21.484 1 85.12 70 ASN B O 1
ATOM 1736 N N . VAL B 1 71 ? 9.609 2.961 -21.922 1 75.12 71 VAL B N 1
ATOM 1737 C CA . VAL B 1 71 ? 8.672 4.066 -21.734 1 75.12 71 VAL B CA 1
ATOM 1738 C C . VAL B 1 71 ? 7.562 3.986 -22.781 1 75.12 71 VAL B C 1
ATOM 1740 O O . VAL B 1 71 ? 6.469 4.516 -22.578 1 75.12 71 VAL B O 1
ATOM 1743 N N . ASP B 1 72 ? 7.883 3.283 -23.688 1 75.5 72 ASP B N 1
ATOM 1744 C CA . ASP B 1 72 ? 6.887 3.186 -24.75 1 75.5 72 ASP B CA 1
ATOM 1745 C C . ASP B 1 72 ? 5.797 2.176 -24.391 1 75.5 72 ASP B C 1
ATOM 1747 O O . ASP B 1 72 ? 4.691 2.234 -24.938 1 75.5 72 ASP B O 1
ATOM 1751 N N . GLU B 1 73 ? 6.109 1.485 -23.422 1 74.94 73 GLU B N 1
ATOM 1752 C CA . GLU B 1 73 ? 5.203 0.365 -23.188 1 74.94 73 GLU B CA 1
ATOM 1753 C C . GLU B 1 73 ? 4.547 0.462 -21.812 1 74.94 73 GLU B C 1
ATOM 1755 O O . GLU B 1 73 ? 3.527 -0.184 -21.562 1 74.94 73 GLU B O 1
ATOM 1760 N N . GLN B 1 74 ? 5.125 1.366 -21.094 1 87.81 74 GLN B N 1
ATOM 1761 C CA . GLN B 1 74 ? 4.594 1.411 -19.734 1 87.81 74 GLN B CA 1
ATOM 1762 C C . GLN B 1 74 ? 4.359 2.85 -19.281 1 87.81 74 GLN B C 1
ATOM 1764 O O . GLN B 1 74 ? 5.117 3.752 -19.641 1 87.81 74 GLN B O 1
ATOM 1769 N N . GLU B 1 75 ? 3.266 3.027 -18.578 1 94.62 75 GLU B N 1
ATOM 1770 C CA . GLU B 1 75 ? 2.961 4.297 -17.938 1 94.62 75 GLU B CA 1
ATOM 1771 C C . GLU B 1 75 ? 3.184 4.215 -16.422 1 94.62 75 GLU B C 1
ATOM 1773 O O . GLU B 1 75 ? 3.088 3.135 -15.836 1 94.62 75 GLU B O 1
ATOM 1778 N N . PRO B 1 76 ? 3.535 5.41 -15.867 1 97.88 76 PRO B N 1
ATOM 1779 C CA . PRO B 1 76 ? 3.67 5.379 -14.406 1 97.88 76 PRO B CA 1
ATOM 1780 C C . PRO B 1 76 ? 2.346 5.105 -13.695 1 97.88 76 PRO B C 1
ATOM 1782 O O . PRO B 1 76 ? 1.277 5.383 -14.25 1 97.88 76 PRO B O 1
ATOM 1785 N N . ASP B 1 77 ? 2.445 4.477 -12.562 1 98.31 77 ASP B N 1
ATOM 1786 C CA . ASP B 1 77 ? 1.275 4.297 -11.711 1 98.31 77 ASP B CA 1
ATOM 1787 C C . ASP B 1 77 ? 0.982 5.559 -10.906 1 98.31 77 ASP B C 1
ATOM 1789 O O . ASP B 1 77 ? 1.794 5.973 -10.078 1 98.31 77 ASP B O 1
ATOM 1793 N N . LEU B 1 78 ? -0.241 6.125 -11.141 1 98.44 78 LEU B N 1
ATOM 1794 C CA . LEU B 1 78 ? -0.525 7.414 -10.523 1 98.44 78 LEU B CA 1
ATOM 1795 C C . LEU B 1 78 ? -1.814 7.355 -9.711 1 98.44 78 LEU B C 1
ATOM 1797 O O . LEU B 1 78 ? -2.232 8.359 -9.125 1 98.44 78 LEU B O 1
ATOM 1801 N N . GLN B 1 79 ? -2.367 6.188 -9.648 1 98.25 79 GLN B N 1
ATOM 1802 C CA . GLN B 1 79 ? -3.664 6.039 -9 1 98.25 79 GLN B CA 1
ATOM 1803 C C . GLN B 1 79 ? -3.504 5.547 -7.562 1 98.25 79 GLN B C 1
ATOM 1805 O O . GLN B 1 79 ? -2.445 5.039 -7.188 1 98.25 79 GLN B O 1
ATOM 1810 N N . GLY B 1 80 ? -4.621 5.75 -6.773 1 98 80 GLY B N 1
ATOM 1811 C CA . GLY B 1 80 ? -4.605 5.43 -5.355 1 98 80 GLY B CA 1
ATOM 1812 C C . GLY B 1 80 ? -4.266 6.617 -4.477 1 98 80 GLY B C 1
ATOM 1813 O O . GLY B 1 80 ? -3.883 7.676 -4.977 1 98 80 GLY B O 1
ATOM 1814 N N . MET B 1 81 ? -4.473 6.438 -3.164 1 98.56 81 MET B N 1
ATOM 1815 C CA . MET B 1 81 ? -4.094 7.426 -2.156 1 98.56 81 MET B CA 1
ATOM 1816 C C . MET B 1 81 ? -3.152 6.812 -1.124 1 98.56 81 MET B C 1
ATOM 1818 O O . MET B 1 81 ? -3.516 5.859 -0.432 1 98.56 81 MET B O 1
ATOM 1822 N N . TYR B 1 82 ? -1.993 7.355 -1.065 1 98.88 82 TYR B N 1
ATOM 1823 C CA . TYR B 1 82 ? -1.003 6.902 -0.095 1 98.88 82 TYR B CA 1
ATOM 1824 C C . TYR B 1 82 ? -1.062 7.738 1.177 1 98.88 82 TYR B C 1
ATOM 1826 O O . TYR B 1 82 ? -0.729 8.922 1.162 1 98.88 82 TYR B O 1
ATOM 1834 N N . THR B 1 83 ? -1.479 7.113 2.232 1 98.75 83 THR B N 1
ATOM 1835 C CA . THR B 1 83 ? -1.756 7.812 3.48 1 98.75 83 THR B CA 1
ATOM 1836 C C . THR B 1 83 ? -0.677 7.516 4.52 1 98.75 83 THR B C 1
ATOM 1838 O O . THR B 1 83 ? -0.47 6.359 4.895 1 98.75 83 THR B O 1
ATOM 1841 N N . PHE B 1 84 ? -0.019 8.57 4.906 1 98.56 84 PHE B N 1
ATOM 1842 C CA . PHE B 1 84 ? 0.963 8.508 5.98 1 98.56 84 PHE B CA 1
ATOM 1843 C C . PHE B 1 84 ? 0.333 8.883 7.316 1 98.56 84 PHE B C 1
ATOM 1845 O O . PHE B 1 84 ? -0.31 9.93 7.43 1 98.56 84 PHE B O 1
ATOM 1852 N N . VAL B 1 85 ? 0.555 8.039 8.305 1 96.81 85 VAL B N 1
ATOM 1853 C CA . VAL B 1 85 ? -0.092 8.219 9.602 1 96.81 85 VAL B CA 1
ATOM 1854 C C . VAL B 1 85 ? 0.954 8.578 10.656 1 96.81 85 VAL B C 1
ATOM 1856 O O . VAL B 1 85 ? 2.027 7.973 10.703 1 96.81 85 VAL B O 1
ATOM 1859 N N . TYR B 1 86 ? 0.555 9.578 11.438 1 96.38 86 TYR B N 1
ATOM 1860 C CA . TYR B 1 86 ? 1.448 10.047 12.492 1 96.38 86 TYR B CA 1
ATOM 1861 C C . TYR B 1 86 ? 0.783 9.945 13.859 1 96.38 86 TYR B C 1
ATOM 1863 O O . TYR B 1 86 ? -0.444 10 13.969 1 96.38 86 TYR B O 1
ATOM 1871 N N . PRO B 1 87 ? 1.603 9.805 14.914 1 93.12 87 PRO B N 1
ATOM 1872 C CA . PRO B 1 87 ? 1.034 9.617 16.25 1 93.12 87 PRO B CA 1
ATOM 1873 C C . PRO B 1 87 ? 0.531 10.922 16.875 1 93.12 87 PRO B C 1
ATOM 1875 O O . PRO B 1 87 ? -0.14 10.898 17.906 1 93.12 87 PRO B O 1
ATOM 1878 N N . SER B 1 88 ? 0.839 12.125 16.203 1 95.44 88 SER B N 1
ATOM 1879 C CA . SER B 1 88 ? 0.431 13.383 16.828 1 95.44 88 SER B CA 1
ATOM 1880 C C . SER B 1 88 ? 0.043 14.414 15.773 1 95.44 88 SER B C 1
ATOM 1882 O O . SER B 1 88 ? 0.516 14.359 14.633 1 95.44 88 SER B O 1
ATOM 1884 N N . LEU B 1 89 ? -0.746 15.414 16.219 1 97.75 89 LEU B N 1
ATOM 1885 C CA . LEU B 1 89 ? -1.146 16.516 15.352 1 97.75 89 LEU B CA 1
ATOM 1886 C C . LEU B 1 89 ? 0.059 17.375 14.969 1 97.75 89 LEU B C 1
ATOM 1888 O O . LEU B 1 89 ? 0.143 17.859 13.836 1 97.75 89 LEU B O 1
ATOM 1892 N N . GLU B 1 90 ? 0.967 17.5 15.914 1 98.12 90 GLU B N 1
ATOM 1893 C CA . GLU B 1 90 ? 2.164 18.297 15.695 1 98.12 90 GLU B CA 1
ATOM 1894 C C . GLU B 1 90 ? 2.984 17.75 14.523 1 98.12 90 GLU B C 1
ATOM 1896 O O . GLU B 1 90 ? 3.51 18.516 13.719 1 98.12 90 GLU B O 1
ATOM 1901 N N . GLN B 1 91 ? 3.023 16.484 14.383 1 98.06 91 GLN B N 1
ATOM 1902 C CA . GLN B 1 91 ? 3.803 15.883 13.312 1 98.06 91 GLN B CA 1
ATOM 1903 C C . GLN B 1 91 ? 3.123 16.078 11.961 1 98.06 91 GLN B C 1
ATOM 1905 O O . GLN B 1 91 ? 3.795 16.203 10.93 1 98.06 91 GLN B O 1
ATOM 1910 N N . VAL B 1 92 ? 1.812 16.109 11.977 1 98.69 92 VAL B N 1
ATOM 1911 C CA . VAL B 1 92 ? 1.085 16.453 10.758 1 98.69 92 VAL B CA 1
ATOM 1912 C C . VAL B 1 92 ? 1.396 17.891 10.359 1 98.69 92 VAL B C 1
ATOM 1914 O O . VAL B 1 92 ? 1.667 18.172 9.188 1 98.69 92 VAL B O 1
ATOM 1917 N N . ASP B 1 93 ? 1.435 18.766 11.352 1 98.75 93 ASP B N 1
ATOM 1918 C CA . ASP B 1 93 ? 1.775 20.172 11.102 1 98.75 93 ASP B CA 1
ATOM 1919 C C . ASP B 1 93 ? 3.201 20.297 10.57 1 98.75 93 ASP B C 1
ATOM 1921 O O . ASP B 1 93 ? 3.465 21.094 9.664 1 98.75 93 ASP B O 1
ATOM 1925 N N . ASP B 1 94 ? 4.09 19.547 11.125 1 98.62 94 ASP B N 1
ATOM 1926 C CA . ASP B 1 94 ? 5.477 19.562 10.672 1 98.62 94 ASP B CA 1
ATOM 1927 C C . ASP B 1 94 ? 5.578 19.156 9.203 1 98.62 94 ASP B C 1
ATOM 1929 O O . ASP B 1 94 ? 6.316 19.766 8.43 1 98.62 94 ASP B O 1
ATOM 1933 N N . MET B 1 95 ? 4.828 18.109 8.891 1 98.69 95 MET B N 1
ATOM 1934 C CA . MET B 1 95 ? 4.852 17.641 7.504 1 98.69 95 MET B CA 1
ATOM 1935 C C . MET B 1 95 ? 4.246 18.688 6.574 1 98.69 95 MET B C 1
ATOM 1937 O O . MET B 1 95 ? 4.734 18.906 5.465 1 98.69 95 MET B O 1
ATOM 1941 N N . HIS B 1 96 ? 3.223 19.328 7.043 1 98.81 96 HIS B N 1
ATOM 1942 C CA . HIS B 1 96 ? 2.633 20.391 6.23 1 98.81 96 HIS B CA 1
ATOM 1943 C C . HIS B 1 96 ? 3.627 21.516 5.992 1 98.81 96 HIS B C 1
ATOM 1945 O O . HIS B 1 96 ? 3.699 22.062 4.887 1 98.81 96 HIS B O 1
ATOM 1951 N N . ALA B 1 97 ? 4.363 21.844 6.992 1 98.56 97 ALA B N 1
ATOM 1952 C CA . ALA B 1 97 ? 5.359 22.906 6.852 1 98.56 97 ALA B CA 1
ATOM 1953 C C . ALA B 1 97 ? 6.391 22.547 5.785 1 98.56 97 ALA B C 1
ATOM 1955 O O . ALA B 1 97 ? 6.828 23.406 5.02 1 98.56 97 ALA B O 1
ATOM 1956 N N . LYS B 1 98 ? 6.688 21.297 5.691 1 98.12 98 LYS B N 1
ATOM 1957 C CA . LYS B 1 98 ? 7.668 20.828 4.719 1 98.12 98 LYS B CA 1
ATOM 1958 C C . LYS B 1 98 ? 7.066 20.781 3.316 1 98.12 98 LYS B C 1
ATOM 1960 O O . LYS B 1 98 ? 7.781 20.938 2.324 1 98.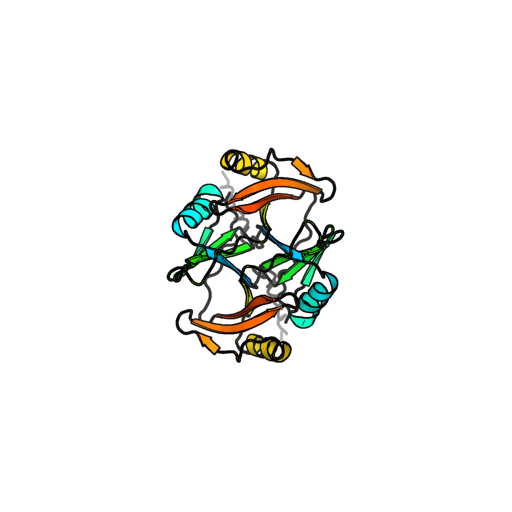12 98 LYS B O 1
ATOM 1965 N N . LEU B 1 99 ? 5.758 20.562 3.256 1 98.62 99 LEU B N 1
ATOM 1966 C CA . LEU B 1 99 ? 5.137 20.219 1.979 1 98.62 99 LEU B CA 1
ATOM 1967 C C . LEU B 1 99 ? 4.223 21.344 1.507 1 98.62 99 LEU B C 1
ATOM 1969 O O . LEU B 1 99 ? 3.441 21.172 0.569 1 98.62 99 LEU B O 1
ATOM 1973 N N . GLN B 1 100 ? 4.293 22.453 2.131 1 97.31 100 GLN B N 1
ATOM 1974 C CA . GLN B 1 100 ? 3.352 23.531 1.873 1 97.31 100 GLN B CA 1
ATOM 1975 C C . GLN B 1 100 ? 3.314 23.891 0.388 1 97.31 100 GLN B C 1
ATOM 1977 O O . GLN B 1 100 ? 2.264 24.25 -0.141 1 97.31 100 GLN B O 1
ATOM 1982 N N . HIS B 1 101 ? 4.355 23.734 -0.339 1 97.06 101 HIS B N 1
ATOM 1983 C CA . HIS B 1 101 ? 4.449 24.125 -1.741 1 97.06 101 HIS B CA 1
ATOM 1984 C C . HIS B 1 101 ? 3.693 23.141 -2.637 1 97.06 101 HIS B C 1
ATOM 1986 O O . HIS B 1 101 ? 3.408 23.453 -3.797 1 97.06 101 HIS B O 1
ATOM 1992 N N . VAL B 1 102 ? 3.332 21.922 -2.162 1 97.94 102 VAL B N 1
ATOM 1993 C CA . VAL B 1 102 ? 2.607 20.938 -2.955 1 97.94 102 VAL B CA 1
ATOM 1994 C C . VAL B 1 102 ? 1.344 20.5 -2.215 1 97.94 102 VAL B C 1
ATOM 1996 O O . VAL B 1 102 ? 0.655 19.578 -2.641 1 97.94 102 VAL B O 1
ATOM 1999 N N . ALA B 1 103 ? 0.987 21.172 -1.072 1 98.56 103 ALA B N 1
ATOM 2000 C CA . ALA B 1 103 ? -0.209 20.844 -0.295 1 98.56 103 ALA B CA 1
ATOM 2001 C C . ALA B 1 103 ? -1.452 21.469 -0.925 1 98.56 103 ALA B C 1
ATOM 2003 O O . ALA B 1 103 ? -1.377 22.547 -1.538 1 98.56 103 ALA B O 1
ATOM 2004 N N . ASP B 1 104 ? -2.551 20.75 -0.783 1 97.5 104 ASP B N 1
ATOM 2005 C CA . ASP B 1 104 ? -3.82 21.234 -1.305 1 97.5 104 ASP B CA 1
ATOM 2006 C C . ASP B 1 104 ? -4.5 22.172 -0.305 1 97.5 104 ASP B C 1
ATOM 2008 O O . ASP B 1 104 ? -5.617 22.641 -0.539 1 97.5 104 ASP B O 1
ATOM 2012 N N . GLY B 1 105 ? -3.941 22.656 0.734 1 97.75 105 GLY B N 1
ATOM 2013 C CA . GLY B 1 105 ? -4.492 23.469 1.798 1 97.75 105 GLY B CA 1
ATOM 2014 C C . GLY B 1 105 ? -3.863 23.203 3.15 1 97.75 105 GLY B C 1
ATOM 2015 O O . GLY B 1 105 ? -2.889 22.453 3.248 1 97.75 105 GLY B O 1
ATOM 2016 N N . LYS B 1 106 ? -4.453 23.828 4.102 1 98.31 106 LYS B N 1
ATOM 2017 C CA . LYS B 1 106 ? -3.982 23.656 5.473 1 98.31 106 LYS B CA 1
ATOM 2018 C C . LYS B 1 106 ? -4.516 22.359 6.078 1 98.31 106 LYS B C 1
ATOM 2020 O O . LYS B 1 106 ? -5.535 21.844 5.629 1 98.31 106 LYS B O 1
ATOM 2025 N N . PRO B 1 107 ? -3.73 21.875 7.105 1 98.81 107 PRO B N 1
ATOM 2026 C CA . PRO B 1 107 ? -4.324 20.75 7.844 1 98.81 107 PRO B CA 1
ATOM 2027 C C . PRO B 1 107 ? -5.684 21.094 8.445 1 98.81 107 PRO B C 1
ATOM 2029 O O . PRO B 1 107 ? -5.91 22.25 8.844 1 98.81 107 PRO B O 1
ATOM 2032 N N . ARG B 1 108 ? -6.496 20.078 8.484 1 98.62 108 ARG B N 1
ATOM 2033 C CA . ARG B 1 108 ? -7.84 20.328 9 1 98.62 108 ARG B CA 1
ATOM 2034 C C . ARG B 1 108 ? -8.352 19.109 9.781 1 98.62 108 ARG B C 1
ATOM 2036 O O . ARG B 1 108 ? -7.922 17.984 9.539 1 98.62 108 ARG B O 1
ATOM 2043 N N . HIS B 1 109 ? -9.273 19.438 10.656 1 97.94 109 HIS B N 1
ATOM 2044 C CA . HIS B 1 109 ? -10 18.391 11.352 1 97.94 109 HIS B CA 1
ATOM 2045 C C . HIS B 1 109 ? -11.094 17.797 10.469 1 97.94 109 HIS B C 1
ATOM 2047 O O . HIS B 1 109 ? -11.789 18.547 9.766 1 97.94 109 HIS B O 1
ATOM 2053 N N . ASN B 1 110 ? -11.086 16.5 10.414 1 96.5 110 ASN B N 1
ATOM 2054 C CA . ASN B 1 110 ? -12.172 15.758 9.781 1 96.5 110 ASN B CA 1
ATOM 2055 C C . ASN B 1 110 ? -13.016 15.008 10.812 1 96.5 110 ASN B C 1
ATOM 2057 O O . ASN B 1 110 ? -12.594 13.969 11.32 1 96.5 110 ASN B O 1
ATOM 2061 N N . GLU B 1 111 ? -14.141 15.516 11.102 1 92.94 111 GLU B N 1
ATOM 2062 C CA . GLU B 1 111 ? -14.984 14.977 12.164 1 92.94 111 GLU B CA 1
ATOM 2063 C C . GLU B 1 111 ? -15.594 13.633 11.758 1 92.94 111 GLU B C 1
ATOM 2065 O O . GLU B 1 111 ? -15.773 12.75 12.602 1 92.94 111 GLU B O 1
ATOM 2070 N N . ARG B 1 112 ? -15.844 13.484 10.531 1 90.12 112 ARG B N 1
ATOM 2071 C CA . ARG B 1 112 ? -16.453 12.258 10.039 1 90.12 112 ARG B CA 1
ATOM 2072 C C . ARG B 1 112 ? -15.57 11.055 10.32 1 90.12 112 ARG B C 1
ATOM 2074 O O . ARG B 1 112 ? -16.062 10 10.727 1 90.12 112 ARG B O 1
ATOM 2081 N N . TYR B 1 113 ? -14.266 11.258 10.164 1 90.94 113 TYR B N 1
ATOM 2082 C CA . TYR B 1 113 ? -13.344 10.141 10.289 1 90.94 113 TYR B CA 1
ATOM 2083 C C . TYR B 1 113 ? -12.508 10.266 11.562 1 90.94 113 TYR B C 1
ATOM 2085 O O . TYR B 1 113 ? -11.68 9.406 11.852 1 90.94 113 TYR B O 1
ATOM 2093 N N . GLN B 1 114 ? -12.742 11.336 12.258 1 93.12 114 GLN B N 1
ATOM 2094 C CA . GLN B 1 114 ? -12.023 11.625 13.5 1 93.12 114 GLN B CA 1
ATOM 2095 C C . GLN B 1 114 ? -10.516 11.633 13.273 1 93.12 114 GLN B C 1
ATOM 2097 O O . GLN B 1 114 ? -9.773 10.953 13.992 1 93.12 114 GLN B O 1
ATOM 2102 N N . ILE B 1 115 ? -10.164 12.406 12.297 1 96.44 115 ILE B N 1
ATOM 2103 C CA . ILE B 1 115 ? -8.75 12.555 11.969 1 96.44 115 ILE B CA 1
ATOM 2104 C C . ILE B 1 115 ? -8.422 14.031 11.758 1 96.44 115 ILE B C 1
ATOM 2106 O O . ILE B 1 115 ? -9.32 14.859 11.602 1 96.44 115 ILE B O 1
ATOM 2110 N N . TYR B 1 116 ? -7.152 14.367 11.93 1 98.5 116 TYR B N 1
ATOM 2111 C CA . TYR B 1 116 ? -6.496 1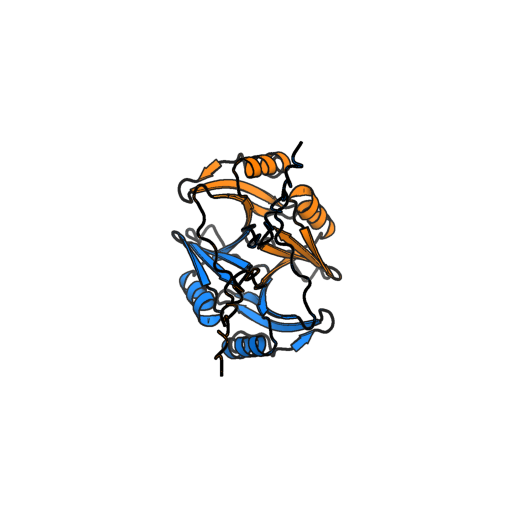5.594 11.5 1 98.5 116 TYR B CA 1
ATOM 2112 C C . TYR B 1 116 ? -5.605 15.344 10.289 1 98.5 116 TYR B C 1
ATOM 2114 O O . TYR B 1 116 ? -4.758 14.453 10.312 1 98.5 116 TYR B O 1
ATOM 2122 N N . GLN B 1 117 ? -5.879 16.109 9.164 1 98.75 117 GLN B N 1
ATOM 2123 C CA . GLN B 1 117 ? -5.23 15.656 7.945 1 98.75 117 GLN B CA 1
ATOM 2124 C C . GLN B 1 117 ? -4.988 16.812 6.98 1 98.75 117 GLN B C 1
ATOM 2126 O O . GLN B 1 117 ? -5.582 17.875 7.125 1 98.75 117 GLN B O 1
ATOM 2131 N N . PHE B 1 118 ? -4.078 16.625 6.039 1 98.75 118 PHE B N 1
ATOM 2132 C CA . PHE B 1 118 ? -3.979 17.406 4.812 1 98.75 118 PHE B CA 1
ATOM 2133 C C . PHE B 1 118 ? -3.574 16.516 3.639 1 98.75 118 PHE B C 1
ATOM 2135 O O . PHE B 1 118 ? -3.205 15.352 3.832 1 98.75 118 PHE B O 1
ATOM 2142 N N . PHE B 1 119 ? -3.73 17.016 2.438 1 98.81 119 PHE B N 1
ATOM 2143 C CA . PHE B 1 119 ? -3.4 16.297 1.211 1 98.81 119 PHE B CA 1
ATOM 2144 C C . PHE B 1 119 ? -2.295 17.016 0.447 1 98.81 119 PHE B C 1
ATOM 2146 O O . PHE B 1 119 ? -2.125 18.234 0.582 1 98.81 119 PHE B O 1
ATOM 2153 N N . ALA B 1 120 ? -1.545 16.281 -0.313 1 98.81 120 ALA B N 1
ATOM 2154 C CA . ALA B 1 120 ? -0.479 16.812 -1.163 1 98.81 120 ALA B CA 1
ATOM 2155 C C . ALA B 1 120 ? -0.269 15.922 -2.389 1 98.81 120 ALA B C 1
ATOM 2157 O O . ALA B 1 120 ? -0.977 14.93 -2.574 1 98.81 120 ALA B O 1
ATOM 2158 N N . LYS B 1 121 ? 0.597 16.328 -3.209 1 98.69 121 LYS B N 1
ATOM 2159 C CA . LYS B 1 121 ? 0.985 15.555 -4.387 1 98.69 121 LYS B CA 1
ATOM 2160 C C . LYS B 1 121 ? 2.471 15.211 -4.352 1 98.69 121 LYS B C 1
ATOM 2162 O O . LYS B 1 121 ? 3.293 16.016 -3.926 1 98.69 121 LYS B O 1
ATOM 2167 N N . ASP B 1 122 ? 2.785 13.961 -4.754 1 98.62 122 ASP B N 1
ATOM 2168 C CA . ASP B 1 122 ? 4.207 13.68 -4.914 1 98.62 122 ASP B CA 1
ATOM 2169 C C . ASP B 1 122 ? 4.727 14.242 -6.238 1 98.62 122 ASP B C 1
ATOM 2171 O O . ASP B 1 122 ? 3.969 14.82 -7.016 1 98.62 122 ASP B O 1
ATOM 2175 N N . PRO B 1 123 ? 6 14.109 -6.621 1 98.38 123 PRO B N 1
ATOM 2176 C CA . PRO B 1 123 ? 6.602 14.789 -7.77 1 98.38 123 PRO B CA 1
ATOM 2177 C C . PRO B 1 123 ? 5.969 14.375 -9.094 1 98.38 123 PRO B C 1
ATOM 2179 O O . PRO B 1 123 ? 6.047 15.125 -10.078 1 98.38 123 PRO B O 1
ATOM 2182 N N . GLU B 1 124 ? 5.344 13.203 -9.141 1 98.25 124 GLU B N 1
ATOM 2183 C CA . GLU B 1 124 ? 4.738 12.742 -10.391 1 98.25 124 GLU B CA 1
ATOM 2184 C C . GLU B 1 124 ? 3.219 12.898 -10.359 1 98.25 124 GLU B C 1
ATOM 2186 O O . GLU B 1 124 ? 2.531 12.531 -11.312 1 98.25 124 GLU B O 1
ATOM 2191 N N . GLY B 1 125 ? 2.713 13.367 -9.234 1 98.25 125 GLY B N 1
ATOM 2192 C CA . GLY B 1 125 ? 1.302 13.719 -9.211 1 98.25 125 GLY B CA 1
ATOM 2193 C C . GLY B 1 125 ? 0.452 12.719 -8.445 1 98.25 125 GLY B C 1
ATOM 2194 O O . GLY B 1 125 ? -0.778 12.797 -8.469 1 98.25 125 GLY B O 1
ATOM 2195 N N . ARG B 1 126 ? 1.016 11.781 -7.734 1 98.56 126 ARG B N 1
ATOM 2196 C CA . ARG B 1 126 ? 0.256 10.844 -6.914 1 98.56 126 ARG B CA 1
ATOM 2197 C C . ARG B 1 126 ? -0.386 11.547 -5.723 1 98.56 126 ARG B C 1
ATOM 2199 O O . ARG B 1 126 ? 0.205 12.461 -5.145 1 98.56 126 ARG B O 1
ATOM 2206 N N . ASP B 1 127 ? -1.557 11.023 -5.352 1 98.5 127 ASP B N 1
ATOM 2207 C CA . ASP B 1 127 ? -2.268 11.586 -4.207 1 98.5 127 ASP B CA 1
ATOM 2208 C C . ASP B 1 127 ? -1.687 11.07 -2.893 1 98.5 127 ASP B C 1
ATOM 2210 O O . ASP B 1 127 ? -1.566 9.859 -2.691 1 98.5 127 ASP B O 1
ATOM 2214 N N . LEU B 1 128 ? -1.395 12.039 -2.025 1 98.88 128 LEU B N 1
ATOM 2215 C CA . LEU B 1 128 ? -0.9 11.727 -0.688 1 98.88 128 LEU B CA 1
ATOM 2216 C C . LEU B 1 128 ? -1.83 12.297 0.38 1 98.88 128 LEU B C 1
ATOM 2218 O O . LEU B 1 128 ? -2.393 13.375 0.209 1 98.88 128 LEU B O 1
ATOM 2222 N N . GLU B 1 129 ? -1.908 11.57 1.42 1 98.88 129 GLU B N 1
ATOM 2223 C CA . GLU B 1 129 ? -2.559 12.047 2.637 1 98.88 129 GLU B CA 1
ATOM 2224 C C . GLU B 1 129 ? -1.641 11.898 3.846 1 98.88 129 GLU B C 1
ATOM 2226 O O . GLU B 1 129 ? -0.965 10.875 4 1 98.88 129 GLU B O 1
ATOM 2231 N N . PHE B 1 130 ? -1.635 12.922 4.676 1 98.88 130 PHE B N 1
ATOM 2232 C CA . PHE B 1 130 ? -0.939 12.906 5.957 1 98.88 130 PHE B CA 1
ATOM 2233 C C . PHE B 1 130 ? -1.918 13.117 7.105 1 98.88 130 PHE B C 1
ATOM 2235 O O . PHE B 1 130 ? -2.621 14.125 7.156 1 98.88 130 PHE B O 1
ATOM 2242 N N . GLN B 1 131 ? -1.923 12.164 8.039 1 98.38 131 GLN B N 1
ATOM 2243 C CA . GLN B 1 131 ? -3.02 12.258 9 1 98.38 131 GLN B CA 1
ATOM 2244 C C . GLN B 1 131 ? -2.584 11.781 10.383 1 98.38 131 GLN B C 1
ATOM 2246 O O . GLN B 1 131 ? -1.575 11.086 10.516 1 98.38 131 GLN B O 1
ATOM 2251 N N . ALA B 1 132 ? -3.371 12.148 11.383 1 97.56 132 ALA B N 1
ATOM 2252 C CA . ALA B 1 132 ? -3.361 11.625 12.742 1 97.56 132 ALA B CA 1
ATOM 2253 C C . ALA B 1 132 ? -4.777 11.32 13.227 1 97.56 132 ALA B C 1
ATOM 2255 O O . ALA B 1 132 ? -5.707 12.086 12.969 1 97.56 132 ALA B O 1
ATOM 2256 N N . PHE B 1 133 ? -4.859 10.18 13.852 1 94 133 PHE B N 1
ATOM 2257 C CA . PHE B 1 133 ? -6.152 9.82 14.43 1 94 133 PHE B CA 1
ATOM 2258 C C . PHE B 1 133 ? -6.434 10.648 15.68 1 94 133 PHE B C 1
ATOM 2260 O O . PHE B 1 133 ? -5.523 10.93 16.453 1 94 133 PHE B O 1
ATOM 2267 N N . LEU B 1 134 ? -7.711 11.031 15.898 1 94 134 LEU B N 1
ATOM 2268 C CA . LEU B 1 134 ? -8.117 11.828 17.047 1 94 134 LEU B CA 1
ATOM 2269 C C . LEU B 1 134 ? -8.617 10.93 18.188 1 94 134 LEU B C 1
ATOM 2271 O O . LEU B 1 134 ? -9.008 11.422 19.234 1 94 134 LEU B O 1
ATOM 2275 N N . HIS B 1 135 ? -8.617 9.641 17.906 1 85.94 135 HIS B N 1
ATOM 2276 C CA . HIS B 1 135 ? -8.961 8.625 18.906 1 85.94 135 HIS B CA 1
ATOM 2277 C C . HIS B 1 135 ? -7.957 7.484 18.891 1 85.94 135 HIS B C 1
ATOM 2279 O O . HIS B 1 135 ? -7.238 7.289 17.906 1 85.94 135 HIS B O 1
ATOM 2285 N N . PRO B 1 136 ? -7.879 6.879 20.125 1 77.38 136 PRO B N 1
ATOM 2286 C CA . PRO B 1 136 ? -6.945 5.754 20.141 1 77.38 136 PRO B CA 1
ATOM 2287 C C . PRO B 1 136 ? -7.301 4.676 19.109 1 77.38 136 PRO B C 1
ATOM 2289 O O . PRO B 1 136 ? -8.484 4.418 18.875 1 77.38 136 PRO B O 1
ATOM 2292 N N . LEU B 1 137 ? -6.234 4.219 18.453 1 71.56 137 LEU B N 1
ATOM 2293 C CA . LEU B 1 137 ? -6.43 3.186 17.453 1 71.56 137 LEU B CA 1
ATOM 2294 C C . LEU B 1 137 ? -6.492 1.805 18.094 1 71.56 137 LEU B C 1
ATOM 2296 O O . LEU B 1 137 ? -5.797 1.541 19.078 1 71.56 137 LEU B O 1
ATOM 2300 N N . LYS B 1 138 ? -7.488 1.087 17.594 1 65.19 138 LYS B N 1
ATOM 2301 C CA . LYS B 1 138 ? -7.406 -0.33 17.938 1 65.19 138 LYS B CA 1
ATOM 2302 C C . LYS B 1 138 ? -6.164 -0.969 17.328 1 65.19 138 LYS B C 1
ATOM 2304 O O . LYS B 1 138 ? -5.781 -0.643 16.188 1 65.19 138 LYS B O 1
ATOM 2309 N N . GLU B 1 139 ? -5.352 -1.688 18.094 1 64.88 139 GLU B N 1
ATOM 2310 C CA . GLU B 1 139 ? -4.164 -2.355 17.562 1 64.88 139 GLU B CA 1
ATOM 2311 C C . GLU B 1 139 ? -4.512 -3.281 16.406 1 64.88 139 GLU B C 1
ATOM 2313 O O . GLU B 1 139 ? -5.547 -3.951 16.422 1 64.88 139 GLU B O 1
ATOM 2318 N N . VAL B 1 140 ? -3.838 -3.111 15.234 1 66.12 140 VAL B N 1
ATOM 2319 C CA . VAL B 1 140 ? -3.975 -4.051 14.125 1 66.12 140 VAL B CA 1
ATOM 2320 C C . VAL B 1 140 ? -3.307 -5.375 14.492 1 66.12 140 VAL B C 1
ATOM 2322 O O . VAL B 1 140 ? -2.178 -5.395 14.984 1 66.12 140 VAL B O 1
ATOM 2325 N N . SER B 1 141 ? -4.141 -6.398 14.539 1 59.5 141 SER B N 1
ATOM 2326 C CA . SER B 1 141 ? -3.568 -7.707 14.852 1 59.5 141 SER B CA 1
ATOM 2327 C C . SER B 1 141 ? -2.49 -8.094 13.844 1 59.5 141 SER B C 1
ATOM 2329 O O . SER B 1 141 ? -2.633 -7.84 12.641 1 59.5 141 SER B O 1
ATOM 2331 N N . SER B 1 142 ? -1.34 -8.469 14.227 1 55.06 142 SER B N 1
ATOM 2332 C CA . SER B 1 142 ? -0.19 -8.836 13.406 1 55.06 142 SER B CA 1
ATOM 2333 C C . SER B 1 142 ? -0.422 -10.164 12.695 1 55.06 142 SER B C 1
ATOM 2335 O O . SER B 1 142 ? 0.466 -10.672 12.008 1 55.06 142 SER B O 1
ATOM 2337 N N . ALA B 1 143 ? -1.614 -10.695 12.844 1 51.94 143 ALA B N 1
ATOM 2338 C CA . ALA B 1 143 ? -1.754 -12.086 12.406 1 51.94 143 ALA B CA 1
ATOM 2339 C C . ALA B 1 143 ? -1.888 -12.164 10.891 1 51.94 143 ALA B C 1
ATOM 2341 O O . ALA B 1 143 ? -2.633 -11.391 10.281 1 51.94 143 ALA B O 1
ATOM 2342 N N . VAL B 1 144 ? -0.933 -12.953 10.062 1 50.25 144 VAL B N 1
ATOM 2343 C CA . VAL B 1 144 ? -1.155 -13.398 8.695 1 50.25 144 VAL B CA 1
ATOM 2344 C C . VAL B 1 144 ? -2.025 -14.648 8.695 1 50.25 144 VAL B C 1
ATOM 2346 O O . VAL B 1 144 ? -1.848 -15.539 9.531 1 50.25 144 VAL B O 1
ATOM 2349 N N . PRO B 1 145 ? -3.082 -14.648 7.879 1 46.81 145 PRO B N 1
ATOM 2350 C CA . PRO B 1 145 ? -3.885 -15.875 7.863 1 46.81 145 PRO B CA 1
ATOM 2351 C C . PRO B 1 145 ? -3.041 -17.125 7.652 1 46.81 145 PRO B C 1
ATOM 2353 O O . PRO B 1 145 ? -2.049 -17.094 6.922 1 46.81 145 PRO B O 1
ATOM 2356 N N . LYS B 1 146 ? -3.191 -18.141 8.586 1 47.97 146 LYS B N 1
ATOM 2357 C CA . LYS B 1 146 ? -2.588 -19.469 8.516 1 47.97 146 LYS B CA 1
ATOM 2358 C C . LYS B 1 146 ? -2.963 -20.172 7.215 1 47.97 146 LYS B C 1
ATOM 2360 O O . LYS B 1 146 ? -4.059 -19.984 6.688 1 47.97 146 LYS B O 1
#

Nearest PDB structures (foldseek):
  3rri-assembly1_A  TM=7.182E-01  e=1.014E-08  Alicyclobacillus acidocaldarius subsp. acidocaldarius DSM 446
  5wew-assembly4_G  TM=7.204E-01  e=9.089E-08  Klebsiella pneumoniae 30684/NJST258_2
  1lqp-assembly1_B  TM=7.067E-01  e=2.242E-07  Pseudomonas aeruginosa
  1npb-assembly2_D  TM=7.252E-01  e=5.900E-07  Serratia marcescens
  5vb0-assembly2_C  TM=7.060E-01  e=3.156E-06  Escherichia coli

pLDDT: mean 85.48, std 22.72, range [26.55, 98.88]

Organism: NCBI:txid267567